Protein AF-A0A3S3PC49-F1 (afdb_monomer_lite)

Sequence (188 aa):
MVQKSHQKMKFIYIDSAEVWITISSNLKKVNGKTVDRLLVLNWRNVDISGLDRIGLYNNEIGNNIEVSKAIVSIKPTAKEGSFRTEQNFPLHYFNKTNLSSECLGFYIAYSHGNHLIAKNCIKAHPFWMQESYEFIKRKSLRNLMLPGTHNSGSYFEGYKKRFVYNLIDKYTICQDENVFNQLAYGIR

Organism: NCBI:txid1965070

Structure (mmCIF, N/CA/C/O backbone):
data_AF-A0A3S3PC49-F1
#
_entry.id   AF-A0A3S3PC49-F1
#
loop_
_atom_site.group_PDB
_atom_site.id
_atom_site.type_symbol
_atom_site.label_atom_id
_atom_site.label_alt_id
_atom_site.label_comp_id
_atom_site.label_asym_id
_atom_site.label_entity_id
_atom_site.label_seq_id
_atom_site.pdbx_PDB_ins_code
_atom_site.Cartn_x
_atom_site.Cartn_y
_atom_site.Cartn_z
_atom_site.occupancy
_atom_site.B_iso_or_equiv
_atom_site.auth_seq_id
_atom_site.auth_comp_id
_atom_site.auth_asym_id
_atom_site.auth_atom_id
_atom_site.pdbx_PDB_model_num
ATOM 1 N N . MET A 1 1 ? -28.266 -25.537 -44.158 1.00 35.03 1 MET A N 1
ATOM 2 C CA . MET A 1 1 ? -27.230 -25.901 -43.167 1.00 35.03 1 MET A CA 1
ATOM 3 C C . MET A 1 1 ? -26.095 -24.899 -43.277 1.00 35.03 1 MET A C 1
ATOM 5 O O . MET A 1 1 ? -25.338 -24.969 -44.229 1.00 35.03 1 MET A O 1
ATOM 9 N N . VAL A 1 2 ? -26.016 -23.933 -42.363 1.00 30.03 2 VAL A N 1
ATOM 10 C CA . VAL A 1 2 ? -24.876 -23.008 -42.267 1.00 30.03 2 VAL A CA 1
ATOM 11 C C . VAL A 1 2 ? -24.224 -23.280 -40.918 1.00 30.03 2 VAL A C 1
ATOM 13 O O . VAL A 1 2 ? -24.766 -22.916 -39.876 1.00 30.03 2 VAL A O 1
ATOM 16 N N . GLN A 1 3 ? -23.105 -24.004 -40.938 1.00 30.34 3 GLN A N 1
ATOM 17 C CA . GLN A 1 3 ? -22.263 -24.232 -39.767 1.00 30.34 3 GLN A CA 1
ATOM 18 C C . GLN A 1 3 ? -21.615 -22.899 -39.378 1.00 30.34 3 GLN A C 1
ATOM 20 O O . GLN A 1 3 ? -20.692 -22.429 -40.037 1.00 30.34 3 GLN A O 1
ATOM 25 N N . LYS A 1 4 ? -22.101 -22.276 -38.301 1.00 33.78 4 LYS A N 1
ATOM 26 C CA . LYS A 1 4 ? -21.372 -21.202 -37.621 1.00 33.78 4 LYS A CA 1
ATOM 27 C C . LYS A 1 4 ? -20.255 -21.840 -36.800 1.00 33.78 4 LYS A C 1
ATOM 29 O O . LYS A 1 4 ? -20.505 -22.457 -35.768 1.00 33.78 4 LYS A O 1
ATOM 34 N N . SER A 1 5 ? -19.022 -21.700 -37.272 1.00 34.00 5 SER A N 1
ATOM 35 C CA . SER A 1 5 ? -17.817 -22.042 -36.525 1.00 34.00 5 SER A CA 1
ATOM 36 C C . SER A 1 5 ? -17.682 -21.110 -35.317 1.00 34.00 5 SER A C 1
ATOM 38 O O . SER A 1 5 ? -17.340 -19.936 -35.455 1.00 34.00 5 SER A O 1
ATOM 40 N N . HIS A 1 6 ? -17.951 -21.628 -34.118 1.00 37.53 6 HIS A N 1
ATOM 41 C CA . 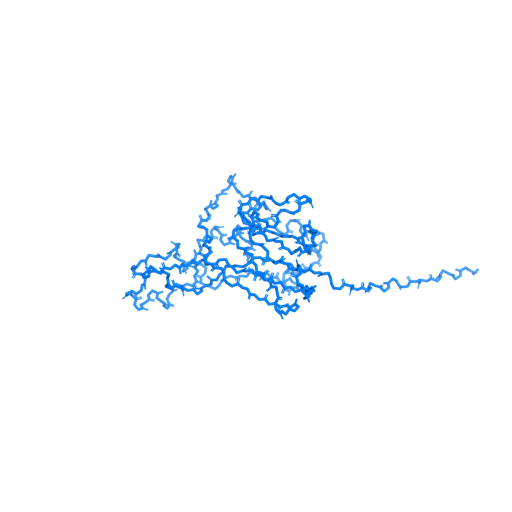HIS A 1 6 ? -17.605 -20.956 -32.870 1.00 37.53 6 HIS A CA 1
ATOM 42 C C . HIS A 1 6 ? -16.087 -20.985 -32.678 1.00 37.53 6 HIS A C 1
ATOM 44 O O . HIS A 1 6 ? -15.522 -21.936 -32.138 1.00 37.53 6 HIS A O 1
ATOM 50 N N . GLN A 1 7 ? -15.423 -19.920 -33.117 1.00 34.44 7 GLN A N 1
ATOM 51 C CA . GLN A 1 7 ? -14.037 -19.652 -32.771 1.00 34.44 7 GLN A CA 1
ATOM 52 C C . GLN A 1 7 ? -13.998 -19.271 -31.284 1.00 34.44 7 GLN A C 1
ATOM 54 O O . GLN A 1 7 ? -14.333 -18.152 -30.897 1.00 34.44 7 GLN A O 1
ATOM 59 N N . LYS A 1 8 ? -13.665 -20.241 -30.422 1.00 37.53 8 LYS A N 1
ATOM 60 C CA . LYS A 1 8 ? -13.376 -19.990 -29.005 1.00 37.53 8 LYS A CA 1
ATOM 61 C C . LYS A 1 8 ? -12.189 -19.032 -28.933 1.00 37.53 8 LYS A C 1
ATOM 63 O O . LYS A 1 8 ? -11.060 -19.413 -29.231 1.00 37.53 8 LYS A O 1
ATOM 68 N N . MET A 1 9 ? -12.467 -17.798 -28.533 1.00 33.25 9 MET A N 1
ATOM 69 C CA . MET A 1 9 ? -11.467 -16.795 -28.195 1.00 33.25 9 MET A CA 1
ATOM 70 C C . MET A 1 9 ? -10.677 -17.319 -26.985 1.00 33.25 9 MET A C 1
ATOM 72 O O . MET A 1 9 ? -11.156 -17.298 -25.852 1.00 33.25 9 MET A O 1
ATOM 76 N N . LYS A 1 10 ? -9.495 -17.892 -27.231 1.00 32.44 10 LYS A N 1
ATOM 77 C CA . LYS A 1 10 ? -8.513 -18.167 -26.179 1.00 32.44 10 LYS A CA 1
ATOM 78 C C . LYS A 1 10 ? -8.002 -16.806 -25.714 1.00 32.44 10 LYS A C 1
ATOM 80 O O . LYS A 1 10 ? -7.246 -16.165 -26.437 1.00 32.44 10 LYS A O 1
ATOM 85 N N . PHE A 1 11 ? -8.421 -16.366 -24.530 1.00 34.94 11 PHE A N 1
ATOM 86 C CA . PHE A 1 11 ? -7.742 -15.286 -23.823 1.00 34.94 11 PHE A CA 1
ATOM 87 C C . PHE A 1 11 ? -6.339 -15.786 -23.476 1.00 34.94 11 PHE A C 1
ATOM 89 O O . PHE A 1 11 ? -6.151 -16.551 -22.533 1.00 34.94 11 PHE A O 1
ATOM 96 N N . ILE A 1 12 ? -5.360 -15.421 -24.298 1.00 35.28 12 ILE A N 1
ATOM 97 C CA . ILE A 1 12 ? -3.955 -15.493 -23.917 1.00 35.28 12 ILE A CA 1
ATOM 98 C C . ILE A 1 12 ? -3.783 -14.342 -22.928 1.00 35.28 12 ILE A C 1
ATOM 100 O O . ILE A 1 12 ? -3.709 -13.186 -23.338 1.00 35.28 12 ILE A O 1
ATOM 104 N N . TYR A 1 13 ? -3.813 -14.641 -21.629 1.00 40.34 13 TYR A N 1
ATOM 105 C CA . TYR A 1 13 ? -3.351 -13.700 -20.615 1.00 40.34 13 TYR A CA 1
ATOM 106 C C . TYR A 1 13 ? -1.850 -13.521 -20.845 1.00 40.34 13 TYR A C 1
ATOM 108 O O . TYR A 1 13 ? -1.041 -14.340 -20.418 1.00 40.34 13 TYR A O 1
ATOM 116 N N . ILE A 1 14 ? -1.481 -12.494 -21.607 1.00 49.66 14 ILE A N 1
ATOM 117 C CA . ILE A 1 14 ? -0.140 -11.937 -21.496 1.00 49.66 14 ILE A CA 1
ATOM 118 C C . ILE A 1 14 ? -0.148 -11.246 -20.141 1.00 49.66 14 ILE A C 1
ATOM 120 O O . ILE A 1 14 ? -0.884 -10.281 -19.940 1.00 49.66 14 ILE A O 1
ATOM 124 N N . ASP A 1 15 ? 0.584 -11.820 -19.200 1.00 65.31 15 ASP A N 1
ATOM 125 C CA . ASP A 1 15 ? 0.682 -11.344 -17.829 1.00 65.31 15 ASP A CA 1
ATOM 126 C C . ASP A 1 15 ? 1.282 -9.928 -17.840 1.00 65.31 15 ASP A C 1
ATOM 128 O O . ASP A 1 15 ? 2.488 -9.742 -18.000 1.00 65.31 15 ASP A O 1
ATOM 132 N N . SER A 1 16 ? 0.424 -8.908 -17.762 1.00 88.50 16 SER A N 1
ATOM 133 C CA . SER A 1 16 ? 0.847 -7.509 -17.769 1.00 88.50 16 SER A CA 1
ATOM 134 C C . SER A 1 16 ? 1.598 -7.180 -16.482 1.00 88.50 16 SER A C 1
ATOM 136 O O . SER A 1 16 ? 1.205 -7.638 -15.406 1.00 88.50 16 SER A O 1
ATOM 138 N N . ALA A 1 17 ? 2.640 -6.353 -16.585 1.00 95.19 17 ALA A N 1
ATOM 139 C CA . ALA A 1 17 ? 3.360 -5.848 -15.423 1.00 95.19 17 ALA A CA 1
ATOM 140 C C . ALA A 1 17 ? 2.399 -5.153 -14.447 1.00 95.19 17 ALA A C 1
ATOM 142 O O . ALA A 1 17 ? 1.576 -4.327 -14.846 1.00 95.19 17 ALA A O 1
ATOM 143 N N . GLU A 1 18 ? 2.520 -5.472 -13.162 1.00 97.38 18 GLU A N 1
ATOM 144 C CA . GLU A 1 18 ? 1.651 -4.955 -12.111 1.00 97.38 18 GLU A CA 1
ATOM 145 C C . GLU A 1 18 ? 2.489 -4.366 -10.978 1.00 97.38 18 GLU A C 1
ATOM 147 O O . GLU A 1 18 ? 3.498 -4.942 -10.567 1.00 97.38 18 GLU A O 1
ATOM 152 N N . VAL A 1 19 ? 2.044 -3.223 -10.456 1.00 98.00 19 VAL A N 1
ATOM 153 C CA . VAL A 1 19 ? 2.618 -2.580 -9.273 1.00 98.00 19 VAL A CA 1
ATOM 154 C C . VAL A 1 19 ? 1.519 -2.141 -8.316 1.00 98.00 19 VAL A C 1
ATOM 156 O O . VAL A 1 19 ? 0.459 -1.674 -8.737 1.00 98.00 19 VAL A O 1
ATOM 159 N N . TRP A 1 20 ? 1.767 -2.271 -7.017 1.00 98.19 20 TRP A N 1
ATOM 160 C CA . TRP A 1 20 ? 0.837 -1.825 -5.981 1.00 98.19 20 TRP A CA 1
ATOM 161 C C . TRP A 1 20 ? 1.560 -1.499 -4.676 1.00 98.19 20 TRP A C 1
ATOM 163 O O . TRP A 1 20 ? 2.707 -1.886 -4.444 1.00 98.19 20 TRP A O 1
ATOM 173 N N . ILE A 1 21 ? 0.870 -0.763 -3.813 1.00 98.31 21 ILE A N 1
ATOM 174 C CA . ILE A 1 21 ? 1.377 -0.330 -2.514 1.00 98.31 21 ILE A CA 1
ATOM 175 C C . ILE A 1 21 ? 0.662 -1.121 -1.421 1.00 98.31 21 ILE A C 1
ATOM 177 O O . ILE A 1 21 ? -0.558 -1.270 -1.459 1.00 98.31 21 ILE A O 1
ATOM 181 N N . THR A 1 22 ? 1.411 -1.591 -0.429 1.00 96.94 22 THR A N 1
ATOM 182 C CA . THR A 1 22 ? 0.864 -2.100 0.836 1.00 96.94 22 THR A CA 1
ATOM 183 C C . THR A 1 22 ? 1.479 -1.359 2.019 1.00 96.94 22 THR A C 1
ATOM 185 O O . THR A 1 22 ? 2.462 -0.630 1.875 1.00 96.94 22 THR A O 1
ATOM 188 N N . ILE A 1 23 ? 0.885 -1.520 3.200 1.00 94.94 23 ILE A N 1
ATOM 189 C CA . ILE A 1 23 ? 1.380 -0.938 4.448 1.00 94.94 23 ILE A CA 1
ATOM 190 C C . ILE A 1 23 ? 1.984 -2.067 5.286 1.00 94.94 23 ILE A C 1
ATOM 192 O O . ILE A 1 23 ? 1.353 -3.098 5.509 1.00 94.94 23 ILE A O 1
ATOM 196 N N . SER A 1 24 ? 3.219 -1.884 5.743 1.00 92.44 24 SER A N 1
ATOM 197 C CA . SER A 1 24 ? 3.907 -2.819 6.632 1.00 92.44 24 SER A CA 1
ATOM 198 C C . SER A 1 24 ? 3.309 -2.769 8.037 1.00 92.44 24 SER A C 1
ATOM 200 O O . SER A 1 24 ? 3.324 -1.714 8.668 1.00 92.44 24 SER A O 1
ATOM 202 N N . SER A 1 25 ? 2.924 -3.930 8.570 1.00 84.38 25 SER A N 1
ATOM 203 C CA . SER A 1 25 ? 2.570 -4.118 9.988 1.00 84.38 25 SER A CA 1
ATOM 204 C C . SER A 1 25 ? 3.787 -4.110 10.923 1.00 84.38 25 SER A C 1
ATOM 206 O O . SER A 1 25 ? 3.662 -3.966 12.135 1.00 84.38 25 SER A O 1
ATOM 208 N N . ASN A 1 26 ? 4.996 -4.261 10.374 1.00 83.19 26 ASN A N 1
ATOM 209 C CA . ASN A 1 26 ? 6.221 -4.275 11.163 1.00 83.19 26 ASN A CA 1
ATOM 210 C C . ASN A 1 26 ? 6.688 -2.866 11.525 1.00 83.19 26 ASN A C 1
ATOM 212 O O . ASN A 1 26 ? 6.876 -2.013 10.653 1.00 83.19 26 ASN A O 1
ATOM 216 N N . LEU A 1 27 ? 7.020 -2.697 12.801 1.00 82.12 27 LEU A N 1
ATOM 217 C CA . LEU A 1 27 ? 7.723 -1.537 13.332 1.00 82.12 27 LEU A CA 1
ATOM 218 C C . LEU A 1 27 ? 9.190 -1.540 12.890 1.00 82.12 27 LEU A C 1
ATOM 220 O O . LEU A 1 27 ? 9.845 -2.586 12.850 1.00 82.12 27 LEU A O 1
ATOM 224 N N . LYS A 1 28 ? 9.741 -0.359 12.608 1.00 82.12 28 LYS A N 1
ATOM 225 C CA . LYS A 1 28 ? 11.172 -0.167 12.333 1.00 82.12 28 LYS A CA 1
ATOM 226 C C . LYS A 1 28 ? 11.737 0.891 13.274 1.00 82.12 28 LYS A C 1
ATOM 228 O O . LYS A 1 28 ? 11.067 1.865 13.597 1.00 82.12 28 LYS A O 1
ATOM 233 N N . LYS A 1 29 ? 12.987 0.731 13.709 1.00 80.94 29 LYS A N 1
ATOM 234 C CA . LYS A 1 29 ? 13.733 1.822 14.350 1.00 80.94 29 LYS A CA 1
ATOM 235 C C . LYS A 1 29 ? 14.503 2.591 13.277 1.00 80.94 29 LYS A C 1
ATOM 237 O O . LYS A 1 29 ? 15.335 2.001 12.597 1.00 80.94 29 LYS A O 1
ATOM 242 N N . VAL A 1 30 ? 14.235 3.886 13.143 1.00 76.75 30 VAL A N 1
ATOM 243 C CA . VAL A 1 30 ? 14.942 4.814 12.249 1.00 76.75 30 VAL A CA 1
ATOM 244 C C . VAL A 1 30 ? 15.467 5.962 13.105 1.00 76.75 30 VAL A C 1
ATOM 246 O O . VAL A 1 30 ? 14.693 6.637 13.782 1.00 76.75 30 VAL A O 1
ATOM 249 N N . ASN A 1 31 ? 16.791 6.146 13.147 1.00 79.81 31 ASN A N 1
ATOM 250 C CA . ASN A 1 31 ? 17.461 7.178 13.955 1.00 79.81 31 ASN A CA 1
ATOM 251 C C . ASN A 1 31 ? 17.002 7.204 15.429 1.00 79.81 31 ASN A C 1
ATOM 253 O O . ASN A 1 31 ? 16.704 8.253 15.995 1.00 79.81 31 ASN A O 1
ATOM 257 N N . GLY A 1 32 ? 16.860 6.022 16.042 1.00 77.62 32 GLY A N 1
ATOM 258 C CA . GLY A 1 32 ? 16.412 5.867 17.433 1.00 77.62 32 GLY A CA 1
ATOM 259 C C . GLY A 1 32 ? 14.912 6.101 17.673 1.00 77.62 32 GLY A C 1
ATOM 260 O O . GLY A 1 32 ? 14.424 5.834 18.773 1.00 77.62 32 GLY A O 1
ATOM 261 N N . LYS A 1 33 ? 14.153 6.538 16.662 1.00 77.50 33 LYS A N 1
ATOM 262 C CA . LYS A 1 33 ? 12.690 6.655 16.713 1.00 77.50 33 LYS A CA 1
ATOM 263 C C . LYS A 1 33 ? 12.049 5.385 16.166 1.00 77.50 33 LYS A C 1
ATOM 265 O O . LYS A 1 33 ? 12.526 4.808 15.195 1.00 77.50 33 LYS A O 1
ATOM 270 N N . THR A 1 34 ? 10.980 4.930 16.811 1.00 79.88 34 THR A N 1
ATOM 271 C CA . THR A 1 34 ? 10.163 3.841 16.259 1.00 79.88 34 THR A CA 1
ATOM 272 C C . THR A 1 34 ? 9.203 4.445 15.247 1.00 79.88 34 THR A C 1
ATOM 274 O O . THR A 1 34 ? 8.534 5.423 15.574 1.00 79.88 34 THR A O 1
ATOM 277 N N . VAL A 1 35 ? 9.181 3.885 14.044 1.00 83.50 35 VAL A N 1
ATOM 278 C CA . VAL A 1 35 ? 8.271 4.245 12.960 1.00 83.50 35 VAL A CA 1
ATOM 279 C C . VAL A 1 35 ? 7.416 3.032 12.607 1.00 83.50 35 VAL A C 1
ATOM 281 O O . VAL A 1 35 ? 7.889 1.890 12.632 1.00 83.50 35 VAL A O 1
ATOM 284 N N . ASP A 1 36 ? 6.156 3.295 12.308 1.00 87.31 36 ASP A N 1
ATOM 285 C CA . ASP A 1 36 ? 5.130 2.345 11.906 1.00 87.31 36 ASP A CA 1
ATOM 286 C C . ASP A 1 36 ? 4.605 2.693 10.504 1.00 87.31 36 ASP A C 1
ATOM 288 O O . ASP A 1 36 ? 5.052 3.654 9.870 1.00 87.31 36 ASP A O 1
ATOM 292 N N . ARG A 1 37 ? 3.682 1.865 9.999 1.00 92.25 37 ARG A N 1
ATOM 293 C CA . ARG A 1 37 ? 2.928 2.112 8.759 1.00 92.25 37 ARG A CA 1
ATOM 294 C C . ARG A 1 37 ? 3.802 2.415 7.537 1.00 92.25 37 ARG A C 1
ATOM 296 O O . ARG A 1 37 ? 3.460 3.249 6.702 1.00 92.25 37 ARG A O 1
ATOM 303 N N . LEU A 1 38 ? 4.947 1.744 7.421 1.00 94.38 38 LEU A N 1
ATOM 304 C CA . LEU A 1 38 ? 5.862 1.961 6.300 1.00 94.38 38 LEU A CA 1
ATOM 305 C C . LEU A 1 38 ? 5.256 1.456 4.990 1.00 94.38 38 LEU A C 1
ATOM 307 O O . LEU A 1 38 ? 4.765 0.328 4.923 1.00 94.38 38 LEU A O 1
ATOM 311 N N . LEU A 1 39 ? 5.347 2.269 3.943 1.00 97.00 39 LEU A N 1
ATOM 312 C CA . LEU A 1 39 ? 4.910 1.916 2.600 1.00 97.00 39 LEU A CA 1
ATOM 313 C C . LEU A 1 39 ? 5.822 0.835 2.021 1.00 97.00 39 LEU A C 1
ATOM 315 O O . LEU A 1 39 ? 7.054 0.946 2.055 1.00 97.00 39 LEU A O 1
ATOM 319 N N . VAL A 1 40 ? 5.209 -0.199 1.461 1.00 98.00 40 VAL A N 1
ATOM 320 C CA . VAL A 1 40 ? 5.871 -1.297 0.762 1.00 98.00 40 VAL A CA 1
ATOM 321 C C . VAL A 1 40 ? 5.466 -1.236 -0.702 1.00 98.00 40 VAL A C 1
ATOM 323 O O . VAL A 1 40 ? 4.281 -1.261 -1.033 1.00 98.00 40 VAL A O 1
ATOM 326 N N . LEU A 1 41 ? 6.462 -1.138 -1.575 1.00 98.56 41 LEU A N 1
ATOM 327 C CA . LEU A 1 41 ? 6.286 -1.197 -3.020 1.00 98.56 41 LEU A CA 1
ATOM 328 C C . LEU A 1 41 ? 6.293 -2.663 -3.419 1.00 98.56 41 LEU A C 1
ATOM 330 O O . LEU A 1 41 ? 7.243 -3.359 -3.081 1.00 98.56 41 LEU A O 1
ATOM 334 N N . ASN A 1 42 ? 5.270 -3.125 -4.121 1.00 98.56 42 ASN A N 1
ATOM 335 C CA . ASN A 1 42 ? 5.165 -4.503 -4.582 1.00 98.56 42 ASN A CA 1
ATOM 336 C C . ASN A 1 42 ? 5.038 -4.515 -6.098 1.00 98.56 42 ASN A C 1
ATOM 338 O O . ASN A 1 42 ? 4.471 -3.587 -6.686 1.00 98.56 42 ASN A O 1
ATOM 342 N N . TRP A 1 43 ? 5.566 -5.560 -6.718 1.00 98.31 43 TRP A N 1
ATOM 343 C CA . TRP A 1 43 ? 5.512 -5.714 -8.160 1.00 98.31 43 TRP A CA 1
ATOM 344 C C . TRP A 1 43 ? 5.480 -7.175 -8.579 1.00 98.31 43 TRP A C 1
ATOM 346 O O . TRP A 1 43 ? 5.934 -8.063 -7.851 1.00 98.31 43 TRP A O 1
ATOM 356 N N . ARG A 1 44 ? 4.976 -7.400 -9.790 1.00 97.94 44 ARG A N 1
ATOM 357 C CA . ARG A 1 44 ? 4.966 -8.693 -10.470 1.00 97.94 44 ARG A CA 1
ATOM 358 C C . ARG A 1 44 ? 5.033 -8.481 -11.980 1.00 97.94 44 ARG A C 1
ATOM 360 O O . ARG A 1 44 ? 4.553 -7.468 -12.483 1.00 97.94 44 ARG A O 1
ATOM 367 N N . ASN A 1 45 ? 5.600 -9.452 -12.693 1.00 96.19 45 ASN A N 1
ATOM 368 C CA . ASN A 1 45 ? 5.710 -9.461 -14.152 1.00 96.19 45 ASN A CA 1
ATOM 369 C C . ASN A 1 45 ? 6.426 -8.224 -14.726 1.00 96.19 45 ASN A C 1
ATOM 371 O O . ASN A 1 45 ? 6.104 -7.778 -15.822 1.00 96.19 45 ASN A O 1
ATOM 375 N N . VAL A 1 46 ? 7.395 -7.669 -13.989 1.00 95.94 46 VAL A N 1
ATOM 376 C CA . VAL A 1 46 ? 8.255 -6.583 -14.491 1.00 95.94 46 VAL A CA 1
ATOM 377 C C . VAL A 1 46 ? 9.469 -7.151 -15.220 1.00 95.94 46 VAL A C 1
ATOM 379 O O . VAL A 1 46 ? 9.928 -8.256 -14.910 1.00 95.94 46 VAL A O 1
ATOM 382 N N . ASP A 1 47 ? 10.028 -6.379 -16.146 1.00 95.00 47 ASP A N 1
ATOM 383 C CA . ASP A 1 47 ? 11.318 -6.695 -16.748 1.00 95.00 47 ASP A CA 1
ATOM 384 C C . ASP A 1 47 ? 12.484 -6.230 -15.865 1.00 95.00 47 ASP A C 1
ATOM 386 O O . ASP A 1 47 ? 12.338 -5.436 -14.929 1.00 95.00 47 ASP A O 1
ATOM 390 N N . ILE A 1 48 ? 13.662 -6.795 -16.138 1.00 93.88 48 ILE A N 1
ATOM 391 C CA . ILE A 1 48 ? 14.891 -6.536 -15.385 1.00 93.88 48 ILE A CA 1
ATOM 392 C C . ILE A 1 48 ? 15.944 -5.982 -16.346 1.00 93.88 48 ILE A C 1
ATOM 394 O O . ILE A 1 48 ? 16.795 -6.703 -16.864 1.00 93.88 48 ILE A O 1
ATOM 398 N N . SER A 1 49 ? 15.892 -4.675 -16.574 1.00 94.19 49 SER A N 1
ATOM 399 C CA . SER A 1 49 ? 16.843 -3.920 -17.390 1.00 94.19 49 SER A CA 1
ATOM 400 C C . SER A 1 49 ? 17.559 -2.836 -16.584 1.00 94.19 49 SER A C 1
ATOM 402 O O . SER A 1 49 ? 17.157 -2.439 -15.490 1.00 94.19 49 SER A O 1
ATOM 404 N N . GLY A 1 50 ? 18.660 -2.316 -17.133 1.00 91.56 50 GLY A N 1
ATOM 405 C CA . GLY A 1 50 ? 19.416 -1.201 -16.556 1.00 91.56 50 GLY A CA 1
ATOM 406 C C . GLY A 1 50 ? 18.602 0.088 -16.398 1.00 91.56 50 GLY A C 1
ATOM 407 O O . GLY A 1 50 ? 18.900 0.870 -15.495 1.00 91.56 50 GLY A O 1
ATOM 408 N N . LEU A 1 51 ? 17.564 0.275 -17.218 1.00 94.56 51 LEU A N 1
ATOM 409 C CA . LEU A 1 51 ? 16.696 1.459 -17.220 1.00 94.56 51 LEU A CA 1
ATOM 410 C C . LEU A 1 51 ? 15.390 1.273 -16.437 1.00 94.56 51 LEU A C 1
ATOM 412 O O . LEU A 1 51 ? 14.687 2.252 -16.200 1.00 94.56 51 LEU A O 1
ATOM 416 N N . ASP A 1 52 ? 15.079 0.048 -16.012 1.00 96.12 52 ASP A N 1
ATOM 417 C CA . ASP A 1 52 ? 13.841 -0.249 -15.296 1.00 96.12 52 ASP A CA 1
ATOM 418 C C . ASP A 1 52 ? 13.888 0.290 -13.870 1.00 96.12 52 ASP A C 1
ATOM 420 O O . ASP A 1 52 ? 14.866 0.075 -13.137 1.00 96.12 52 ASP A O 1
ATOM 424 N N . ARG A 1 53 ? 12.827 0.999 -13.481 1.00 97.31 53 ARG A N 1
ATOM 425 C CA . ARG A 1 53 ? 12.650 1.621 -12.166 1.00 97.31 53 ARG A CA 1
ATOM 426 C C . ARG A 1 53 ? 11.256 1.341 -11.622 1.00 97.31 53 ARG A C 1
ATOM 428 O O . ARG A 1 53 ? 10.277 1.411 -12.359 1.00 97.31 53 ARG A O 1
ATOM 435 N N . ILE A 1 54 ? 11.182 1.104 -10.316 1.00 98.25 54 ILE A N 1
ATOM 436 C CA . ILE A 1 54 ? 9.946 1.169 -9.536 1.00 98.25 54 ILE A CA 1
ATOM 437 C C . ILE A 1 54 ? 10.061 2.391 -8.631 1.00 98.25 54 ILE A C 1
ATOM 439 O O . ILE A 1 54 ? 10.973 2.477 -7.805 1.00 98.25 54 ILE A O 1
ATOM 443 N N . GLY A 1 55 ? 9.165 3.351 -8.832 1.00 97.88 55 GLY A N 1
ATOM 444 C CA . GLY A 1 55 ? 9.165 4.632 -8.139 1.00 97.88 55 GLY A CA 1
ATOM 445 C C . GLY A 1 55 ? 7.949 4.801 -7.236 1.00 97.88 55 GLY A C 1
ATOM 446 O O . GLY A 1 55 ? 6.838 4.443 -7.623 1.00 97.88 55 GLY A O 1
ATOM 447 N N . LEU A 1 56 ? 8.166 5.383 -6.058 1.00 98.56 56 LEU A N 1
ATOM 448 C CA . LEU A 1 56 ? 7.131 5.939 -5.189 1.00 98.56 56 LEU A CA 1
ATOM 449 C C . LEU A 1 56 ? 7.052 7.451 -5.410 1.00 98.56 56 LEU A C 1
ATOM 451 O O . LEU A 1 56 ? 8.081 8.127 -5.441 1.00 98.56 56 LEU A O 1
ATOM 455 N N . TYR A 1 57 ? 5.838 7.980 -5.491 1.00 98.06 57 TYR A N 1
ATOM 456 C CA . TYR A 1 57 ? 5.551 9.392 -5.719 1.00 98.06 57 TYR A CA 1
ATOM 457 C C . TYR A 1 57 ? 4.506 9.877 -4.712 1.00 98.06 57 TYR A C 1
ATOM 459 O O . TYR A 1 57 ? 3.622 9.122 -4.307 1.00 98.06 57 TYR A O 1
ATOM 467 N N . ASN A 1 58 ? 4.604 11.146 -4.325 1.00 96.50 58 ASN A N 1
ATOM 468 C CA . ASN A 1 58 ? 3.652 11.847 -3.452 1.00 96.50 58 ASN A CA 1
ATOM 469 C C . ASN A 1 58 ? 2.727 12.807 -4.224 1.00 96.50 58 ASN A C 1
ATOM 471 O O . ASN A 1 58 ? 2.064 13.648 -3.629 1.00 96.50 58 ASN A O 1
ATOM 475 N N . ASN A 1 59 ? 2.729 12.710 -5.553 1.00 93.94 59 ASN A N 1
ATOM 476 C CA . ASN A 1 59 ? 1.898 13.483 -6.464 1.00 93.94 59 ASN A CA 1
ATOM 477 C C . ASN A 1 59 ? 1.387 12.553 -7.564 1.00 93.94 59 ASN A C 1
ATOM 479 O O . ASN A 1 59 ? 2.008 11.522 -7.844 1.00 93.94 59 ASN A O 1
ATOM 483 N N . GLU A 1 60 ? 0.274 12.929 -8.189 1.00 92.50 60 GLU A N 1
ATOM 484 C CA . GLU A 1 60 ? -0.290 12.159 -9.291 1.00 92.50 60 GLU A CA 1
ATOM 485 C C . GLU A 1 60 ? 0.698 12.048 -10.459 1.00 92.50 60 GLU A C 1
ATOM 487 O O . GLU A 1 60 ? 1.402 12.995 -10.819 1.00 92.50 60 GLU A O 1
ATOM 492 N N . ILE A 1 61 ? 0.748 10.857 -11.054 1.00 91.00 61 ILE A N 1
ATOM 493 C CA . ILE A 1 61 ? 1.627 10.548 -12.176 1.00 91.00 61 ILE A CA 1
ATOM 494 C C . ILE A 1 61 ? 0.832 10.738 -13.467 1.00 91.00 61 ILE A C 1
ATOM 496 O O . ILE A 1 61 ? -0.117 9.991 -13.741 1.00 91.00 61 ILE A O 1
ATOM 500 N N . GLY A 1 62 ? 1.245 11.720 -14.269 1.00 84.94 62 GLY A N 1
ATOM 501 C CA . GLY A 1 62 ? 0.709 11.957 -15.608 1.00 84.94 62 GLY A CA 1
ATOM 502 C C . GLY A 1 62 ? 1.052 10.840 -16.602 1.00 84.94 62 GLY A C 1
ATOM 503 O O . GLY A 1 62 ? 1.506 9.757 -16.234 1.00 84.94 62 GLY A O 1
ATOM 504 N N . ASN A 1 63 ? 0.831 11.095 -17.892 1.00 77.38 63 ASN A N 1
ATOM 505 C CA . ASN A 1 63 ? 1.131 10.113 -18.944 1.00 77.38 63 ASN A CA 1
ATOM 506 C C . ASN A 1 63 ? 2.637 9.987 -19.224 1.00 77.38 63 ASN A C 1
ATOM 508 O O . ASN A 1 63 ? 3.113 8.902 -19.545 1.00 77.38 63 ASN A O 1
ATOM 512 N N . ASN A 1 64 ? 3.384 11.081 -19.056 1.00 83.81 64 ASN A N 1
ATOM 513 C CA . ASN A 1 64 ? 4.841 11.091 -19.144 1.00 83.81 64 ASN A CA 1
ATOM 514 C C . ASN A 1 64 ? 5.413 11.063 -17.730 1.00 83.81 64 ASN A C 1
ATOM 516 O O . ASN A 1 64 ? 5.166 11.978 -16.943 1.00 83.81 64 ASN A O 1
ATOM 520 N N . ILE A 1 65 ? 6.155 10.007 -17.404 1.00 90.12 65 ILE A N 1
ATOM 521 C CA . ILE A 1 65 ? 6.747 9.854 -16.080 1.00 90.12 65 ILE A CA 1
ATOM 522 C C . ILE A 1 65 ? 8.102 10.560 -16.018 1.00 90.12 65 ILE A C 1
ATOM 524 O O . ILE A 1 65 ? 8.992 10.325 -16.833 1.00 90.12 65 ILE A O 1
ATOM 528 N N . GLU A 1 66 ? 8.265 11.414 -15.014 1.00 91.94 66 GLU A N 1
ATOM 529 C CA . GLU A 1 66 ? 9.553 11.998 -14.655 1.00 91.94 66 GLU A CA 1
ATOM 530 C C . GLU A 1 66 ? 10.145 11.202 -13.493 1.00 91.94 66 GLU A C 1
ATOM 532 O O . GLU A 1 66 ? 9.838 11.450 -12.327 1.00 91.94 66 GLU A O 1
ATOM 537 N N . VAL A 1 67 ? 11.008 10.234 -13.807 1.00 89.94 67 VAL A N 1
ATOM 538 C CA . VAL A 1 67 ? 11.609 9.328 -12.811 1.00 89.94 67 VAL A CA 1
ATOM 539 C C . VAL A 1 67 ? 12.360 10.081 -11.705 1.00 89.94 67 VAL A C 1
ATOM 541 O O . VAL A 1 67 ? 12.420 9.618 -10.567 1.00 89.94 67 VAL A O 1
ATOM 544 N N . SER A 1 68 ? 12.904 11.262 -12.011 1.00 92.06 68 SER A N 1
ATOM 545 C CA . SER A 1 68 ? 13.602 12.130 -11.054 1.00 92.06 68 SER A CA 1
ATOM 546 C C . SER A 1 68 ? 12.703 12.695 -9.950 1.00 92.06 68 SER A C 1
ATOM 548 O O . SER A 1 68 ? 13.218 13.082 -8.905 1.00 92.06 68 SER A O 1
ATOM 550 N N . LYS A 1 69 ? 11.377 12.739 -10.148 1.00 95.06 69 LYS A N 1
ATOM 551 C CA . LYS A 1 69 ? 10.410 13.208 -9.141 1.00 95.06 69 LYS A CA 1
ATOM 552 C C . LYS A 1 69 ? 10.021 12.130 -8.125 1.00 95.06 69 LYS A C 1
ATOM 554 O O . LYS A 1 69 ? 9.281 12.423 -7.187 1.00 95.06 69 LYS A O 1
ATOM 559 N N . ALA A 1 70 ? 10.482 10.893 -8.301 1.00 97.12 70 ALA A N 1
ATOM 560 C CA . ALA A 1 70 ? 10.206 9.819 -7.358 1.00 97.12 70 ALA A CA 1
ATOM 561 C C . ALA A 1 70 ? 10.859 10.118 -5.998 1.00 97.12 70 ALA A C 1
ATOM 563 O O . ALA A 1 70 ? 12.063 10.357 -5.918 1.00 97.12 70 ALA A O 1
ATOM 564 N N . ILE A 1 71 ? 10.083 10.046 -4.916 1.00 97.69 71 ILE A N 1
ATOM 565 C CA . ILE A 1 71 ? 10.604 10.198 -3.546 1.00 97.69 71 ILE A CA 1
ATOM 566 C C . ILE A 1 71 ? 11.374 8.955 -3.084 1.00 97.69 71 ILE A C 1
ATOM 568 O O . ILE A 1 71 ? 12.206 9.026 -2.184 1.00 97.69 71 ILE A O 1
ATOM 572 N N . VAL A 1 72 ? 11.102 7.808 -3.710 1.00 97.69 72 VAL A N 1
ATOM 573 C CA . VAL A 1 72 ? 11.891 6.577 -3.605 1.00 97.69 72 VAL A CA 1
ATOM 574 C C . VAL A 1 72 ? 11.955 5.970 -4.996 1.00 97.69 72 VAL A C 1
ATOM 576 O O . VAL A 1 72 ? 10.924 5.848 -5.648 1.00 97.69 72 VAL A O 1
ATOM 579 N N . SER A 1 73 ? 13.139 5.563 -5.443 1.00 97.19 73 SER A N 1
ATOM 580 C CA . SER A 1 73 ? 13.325 4.888 -6.728 1.00 97.19 73 SER A CA 1
ATOM 581 C C . SER A 1 73 ? 14.261 3.706 -6.548 1.00 97.19 73 SER A C 1
ATOM 583 O O . SER A 1 73 ? 15.358 3.854 -6.008 1.00 97.19 73 SER A O 1
ATOM 585 N N . ILE A 1 74 ? 13.820 2.529 -6.982 1.00 97.75 74 ILE A N 1
ATOM 586 C CA . ILE A 1 74 ? 14.613 1.303 -6.932 1.00 97.75 74 ILE A CA 1
ATOM 587 C C . ILE A 1 74 ? 14.686 0.652 -8.310 1.00 97.75 74 ILE A C 1
ATOM 589 O O . ILE A 1 74 ? 13.784 0.785 -9.137 1.00 97.75 74 ILE A O 1
ATOM 593 N N . LYS A 1 75 ? 15.766 -0.088 -8.552 1.00 97.44 75 LYS A N 1
ATOM 594 C CA . LYS A 1 75 ? 15.863 -1.006 -9.686 1.00 97.44 75 LYS A CA 1
ATOM 595 C C . LYS A 1 75 ? 15.317 -2.373 -9.246 1.00 97.44 75 LYS A C 1
ATOM 597 O O . LYS A 1 75 ? 15.819 -2.887 -8.243 1.00 97.44 75 LYS A O 1
ATOM 602 N N . PRO A 1 76 ? 14.343 -2.973 -9.953 1.00 96.81 76 PRO A N 1
ATOM 603 C CA . PRO A 1 76 ? 13.910 -4.329 -9.637 1.00 96.81 76 PRO A CA 1
ATOM 604 C C . PRO A 1 76 ? 15.065 -5.315 -9.863 1.00 96.81 76 PRO A C 1
ATOM 606 O O . PRO A 1 76 ? 15.798 -5.224 -10.848 1.00 96.81 76 PRO A O 1
ATOM 609 N N . THR A 1 77 ? 15.241 -6.252 -8.933 1.00 96.50 77 THR A N 1
ATOM 610 C CA . THR A 1 77 ? 16.242 -7.333 -9.022 1.00 96.50 77 THR A CA 1
ATOM 611 C C . THR A 1 77 ? 15.631 -8.668 -9.447 1.00 96.50 77 THR A C 1
ATOM 613 O O . THR A 1 77 ? 16.361 -9.589 -9.802 1.00 96.50 77 THR A O 1
ATOM 616 N N . ALA A 1 78 ? 14.301 -8.764 -9.429 1.00 96.88 78 ALA A N 1
ATOM 617 C CA . ALA A 1 78 ? 13.512 -9.927 -9.805 1.00 96.88 78 ALA A CA 1
ATOM 618 C C . ALA A 1 78 ? 12.196 -9.473 -10.459 1.00 96.88 78 ALA A C 1
ATOM 620 O O . ALA A 1 78 ? 11.741 -8.349 -10.221 1.00 96.88 78 ALA A O 1
ATOM 621 N N . LYS A 1 79 ? 11.578 -10.357 -11.257 1.00 96.94 79 LYS A N 1
ATOM 622 C CA . LYS A 1 79 ? 10.304 -10.089 -11.956 1.00 96.94 79 LYS A CA 1
ATOM 623 C C . LYS A 1 79 ? 9.137 -9.842 -11.004 1.00 96.94 79 LYS A C 1
ATOM 625 O O . LYS A 1 79 ? 8.160 -9.196 -11.370 1.00 96.94 79 LYS A O 1
ATOM 630 N N . GLU A 1 80 ? 9.247 -10.355 -9.791 1.00 97.81 80 GLU A N 1
ATOM 631 C CA . GLU A 1 80 ? 8.318 -10.145 -8.695 1.00 97.81 80 GLU A CA 1
ATOM 632 C C . GLU A 1 80 ? 9.100 -9.845 -7.423 1.00 97.81 80 GLU A C 1
ATOM 634 O O . GLU A 1 80 ? 10.247 -10.272 -7.264 1.00 97.81 80 GLU A O 1
ATOM 639 N N . GLY A 1 81 ? 8.498 -9.080 -6.524 1.00 97.81 81 GLY A N 1
ATOM 640 C CA . GLY A 1 81 ? 9.151 -8.740 -5.276 1.00 97.81 81 GLY A CA 1
ATOM 641 C C . GLY A 1 81 ? 8.459 -7.625 -4.523 1.00 97.81 81 GLY A C 1
ATOM 642 O O . GLY A 1 81 ? 7.390 -7.138 -4.896 1.00 97.81 81 GLY A O 1
ATOM 643 N N . SER A 1 82 ? 9.100 -7.238 -3.426 1.00 98.06 82 SER A N 1
ATOM 644 C CA . SER A 1 82 ? 8.676 -6.103 -2.626 1.00 98.06 82 SER A CA 1
ATOM 645 C C . SER A 1 82 ? 9.867 -5.327 -2.077 1.00 98.06 82 SER A C 1
ATOM 647 O O . SER A 1 82 ? 10.957 -5.865 -1.875 1.00 98.06 82 SER A O 1
ATOM 649 N N . PHE A 1 83 ? 9.657 -4.039 -1.829 1.00 97.69 83 PHE A N 1
ATOM 650 C CA . PHE A 1 83 ? 10.637 -3.153 -1.227 1.00 97.69 83 PHE A CA 1
ATOM 651 C C . PHE A 1 83 ? 9.956 -2.275 -0.187 1.00 97.69 83 PHE A C 1
ATOM 653 O O . PHE A 1 83 ? 9.099 -1.448 -0.502 1.00 97.69 83 PHE A O 1
ATOM 660 N N . ARG A 1 84 ? 10.346 -2.448 1.076 1.00 96.38 84 ARG A N 1
ATOM 661 C CA . ARG A 1 84 ? 9.853 -1.619 2.174 1.00 96.38 84 ARG A CA 1
ATOM 662 C C . ARG A 1 84 ? 10.628 -0.307 2.216 1.00 96.38 84 ARG A C 1
ATOM 664 O O . ARG A 1 84 ? 11.831 -0.304 2.466 1.00 96.38 84 ARG A O 1
ATOM 671 N N . THR A 1 85 ? 9.916 0.793 2.016 1.00 95.12 85 THR A N 1
ATOM 672 C CA . THR A 1 85 ? 10.473 2.146 2.054 1.00 95.12 85 THR A CA 1
ATOM 673 C C . THR A 1 85 ? 10.652 2.643 3.491 1.00 95.12 85 THR A C 1
ATOM 675 O O . THR A 1 85 ? 10.257 1.987 4.456 1.00 95.12 85 THR A O 1
ATOM 678 N N . GLU A 1 86 ? 11.241 3.828 3.635 1.00 92.56 86 GLU A N 1
ATOM 679 C CA . GLU A 1 86 ? 11.253 4.574 4.902 1.00 92.56 86 GLU A CA 1
ATOM 680 C C . GLU A 1 86 ? 10.137 5.624 4.975 1.00 92.56 86 GLU A C 1
ATOM 682 O O . GLU A 1 86 ? 10.101 6.416 5.910 1.00 92.56 86 GLU A O 1
ATOM 687 N N . GLN A 1 87 ? 9.230 5.627 3.994 1.00 93.62 87 GLN A N 1
ATOM 688 C CA . GLN A 1 87 ? 8.092 6.534 3.940 1.00 93.62 87 GLN A CA 1
ATOM 689 C C . GLN A 1 87 ? 6.917 5.912 4.688 1.00 93.62 87 GLN A C 1
ATOM 691 O O . GLN A 1 87 ? 6.554 4.761 4.451 1.00 93.62 87 GLN A O 1
ATOM 696 N N . ASN A 1 88 ? 6.324 6.676 5.592 1.00 92.00 88 ASN A N 1
ATOM 697 C CA . ASN A 1 88 ? 5.201 6.261 6.419 1.00 92.00 88 ASN A CA 1
ATOM 698 C C . ASN A 1 88 ? 3.878 6.747 5.822 1.00 92.00 88 ASN A C 1
ATOM 700 O O . ASN A 1 88 ? 3.740 7.904 5.425 1.00 92.00 88 ASN A O 1
ATOM 704 N N . PHE A 1 89 ? 2.894 5.853 5.789 1.00 93.69 89 PHE A N 1
ATOM 705 C CA . PHE A 1 89 ? 1.534 6.176 5.397 1.00 93.69 89 PHE A CA 1
ATOM 706 C C . PHE A 1 89 ? 0.803 6.841 6.569 1.00 93.69 89 PHE A C 1
ATOM 708 O O . PHE A 1 89 ? 0.708 6.234 7.645 1.00 93.69 89 PHE A O 1
ATOM 715 N N . PRO A 1 90 ? 0.285 8.071 6.405 1.00 92.19 90 PRO A N 1
ATOM 716 C CA . PRO A 1 90 ? -0.397 8.757 7.488 1.00 92.19 90 PRO A CA 1
ATOM 717 C C . PRO A 1 90 ? -1.692 8.033 7.882 1.00 92.19 90 PRO A C 1
ATOM 719 O O . PRO A 1 90 ? -2.233 7.193 7.157 1.00 92.19 90 PRO A O 1
ATOM 722 N N . LEU A 1 91 ? -2.193 8.354 9.073 1.00 89.50 91 LEU A N 1
ATOM 723 C CA . LEU A 1 91 ? -3.547 7.972 9.461 1.00 89.50 91 LEU A CA 1
ATOM 724 C C . LEU A 1 91 ? -4.536 8.844 8.683 1.00 89.50 91 LEU A C 1
ATOM 726 O O . LEU A 1 91 ? -4.480 10.071 8.762 1.00 89.50 91 LEU A O 1
ATOM 730 N N . HIS A 1 92 ? -5.438 8.203 7.945 1.00 91.81 92 HIS A N 1
ATOM 731 C CA . HIS A 1 92 ? -6.533 8.866 7.244 1.00 91.81 92 HIS A CA 1
ATOM 732 C C . HIS A 1 92 ? -7.826 8.611 8.000 1.00 91.81 92 HIS A C 1
ATOM 734 O O . HIS A 1 92 ? -8.199 7.460 8.178 1.00 91.81 92 HIS A O 1
ATOM 740 N N . TYR A 1 93 ? -8.521 9.662 8.425 1.00 92.38 93 TYR A N 1
ATOM 741 C CA . TYR A 1 93 ? -9.794 9.522 9.126 1.00 92.38 93 TYR A CA 1
ATOM 742 C C . TYR A 1 93 ? -10.951 9.686 8.149 1.00 92.38 93 TYR A C 1
ATOM 744 O O . TYR A 1 93 ? -11.167 10.768 7.592 1.00 92.38 93 TYR A O 1
ATOM 752 N N . PHE A 1 94 ? -11.705 8.609 7.955 1.00 95.25 94 PHE A N 1
ATOM 753 C CA . PHE A 1 94 ? -12.916 8.641 7.155 1.00 95.25 94 PHE A CA 1
ATOM 754 C C . PHE A 1 94 ? -14.128 9.002 8.011 1.00 95.25 94 PHE A C 1
ATOM 756 O O . PHE A 1 94 ? -14.236 8.664 9.188 1.00 95.25 94 PHE A O 1
ATOM 763 N N . ASN A 1 95 ? -15.073 9.688 7.391 1.00 94.19 95 ASN A N 1
ATOM 764 C CA . ASN A 1 95 ? -16.393 9.986 7.905 1.00 94.19 95 ASN A CA 1
ATOM 765 C C . ASN A 1 95 ? -17.397 9.905 6.746 1.00 94.19 95 ASN A C 1
ATOM 767 O O . ASN A 1 95 ? -17.036 9.661 5.598 1.00 94.19 95 ASN A O 1
ATOM 771 N N . LYS A 1 96 ? -18.681 10.122 7.028 1.00 91.75 96 LYS A N 1
ATOM 772 C CA . LYS A 1 96 ? -19.741 9.990 6.016 1.00 91.75 96 LYS A CA 1
ATOM 773 C C . LYS A 1 96 ? -19.616 10.964 4.836 1.00 91.75 96 LYS A C 1
ATOM 775 O O . LYS A 1 96 ? -20.205 10.697 3.797 1.00 91.75 96 LYS A O 1
ATOM 780 N N . THR A 1 97 ? -18.899 12.077 4.986 1.00 94.00 97 THR A N 1
ATOM 781 C CA . THR A 1 97 ? -18.815 13.137 3.970 1.00 94.00 97 THR A CA 1
ATOM 782 C C . THR A 1 97 ? -17.549 13.074 3.119 1.00 94.00 97 THR A C 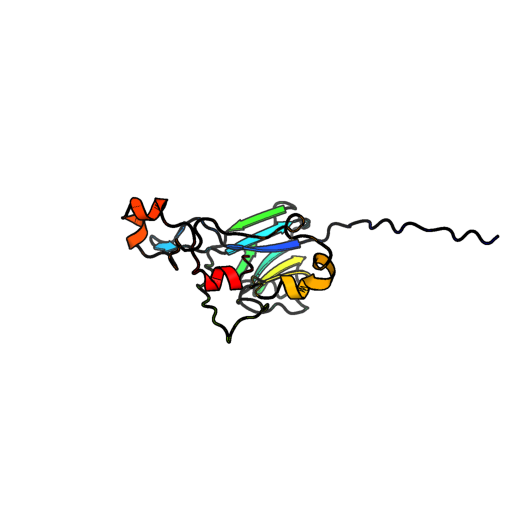1
ATOM 784 O O . THR A 1 97 ? -17.459 13.818 2.151 1.00 94.00 97 THR A O 1
ATOM 787 N N . ASN A 1 98 ? -16.568 12.228 3.460 1.00 93.81 98 ASN A N 1
ATOM 788 C CA . ASN A 1 98 ? -15.285 12.140 2.749 1.00 93.81 98 ASN A CA 1
ATOM 789 C C . ASN A 1 98 ? -14.952 10.728 2.228 1.00 93.81 98 ASN A C 1
ATOM 791 O O . ASN A 1 98 ? -13.800 10.454 1.893 1.00 93.81 98 ASN A O 1
ATOM 795 N N . LEU A 1 99 ? -15.937 9.824 2.164 1.00 95.69 99 LEU A N 1
ATOM 796 C CA . LEU A 1 99 ? -15.750 8.517 1.535 1.00 95.69 99 LEU A CA 1
ATOM 797 C C . LEU A 1 99 ? -15.514 8.690 0.035 1.00 95.69 99 LEU A C 1
ATOM 799 O O . LEU A 1 99 ? -16.353 9.243 -0.672 1.00 95.69 99 LEU A O 1
ATOM 803 N N . SER A 1 100 ? -14.386 8.177 -0.443 1.00 94.50 100 SER A N 1
ATOM 804 C CA . SER A 1 100 ? -13.989 8.243 -1.845 1.00 94.50 100 SER A CA 1
ATOM 805 C C . SER A 1 100 ? -13.147 7.023 -2.222 1.00 94.50 100 SER A C 1
ATOM 807 O O . SER A 1 100 ? -12.482 6.436 -1.366 1.00 94.50 100 SER A O 1
ATOM 809 N N . SER A 1 101 ? -13.181 6.656 -3.504 1.00 94.00 101 SER A N 1
ATOM 810 C CA . SER A 1 101 ? -12.306 5.641 -4.116 1.00 94.00 101 SER A CA 1
ATOM 811 C C . SER A 1 101 ? -11.064 6.280 -4.779 1.00 94.00 101 SER A C 1
ATOM 813 O O . SER A 1 101 ? -10.365 5.631 -5.561 1.00 94.00 101 SER A O 1
ATOM 815 N N . GLU A 1 102 ? -10.802 7.564 -4.504 1.00 94.44 102 GLU A N 1
ATOM 816 C CA . GLU A 1 102 ? -9.626 8.310 -4.967 1.00 94.44 102 GLU A CA 1
ATOM 817 C C . GLU A 1 102 ? -8.329 7.897 -4.246 1.00 94.44 102 GLU A C 1
ATOM 819 O O . GLU A 1 102 ? -8.329 7.262 -3.188 1.00 94.44 102 GLU A O 1
ATOM 824 N N . CYS A 1 103 ? -7.196 8.275 -4.838 1.00 95.94 103 CYS A N 1
ATOM 825 C CA . CYS A 1 103 ? -5.865 7.997 -4.309 1.00 95.94 103 CYS A CA 1
ATOM 826 C C . CYS A 1 103 ? -5.574 8.773 -3.015 1.00 95.94 103 CYS A C 1
ATOM 828 O O . CYS A 1 103 ? -5.758 9.985 -2.934 1.00 95.94 103 CYS A O 1
ATOM 830 N N . LEU A 1 104 ? -5.002 8.091 -2.023 1.00 96.12 104 LEU A N 1
ATOM 831 C CA . LEU A 1 104 ? -4.648 8.637 -0.709 1.00 96.12 104 LEU A CA 1
ATOM 832 C C . LEU A 1 104 ? -3.204 9.170 -0.692 1.00 96.12 104 LEU A C 1
ATOM 834 O O . LEU A 1 104 ? -2.390 8.807 0.153 1.00 96.12 104 LEU A O 1
ATOM 838 N N . GLY A 1 105 ? -2.864 10.012 -1.671 1.00 95.94 105 GLY A N 1
ATOM 839 C CA . GLY A 1 105 ? -1.620 10.797 -1.694 1.00 95.94 105 GLY A CA 1
ATOM 840 C C . GLY A 1 105 ? -0.331 10.067 -2.094 1.00 95.94 105 GLY A C 1
ATOM 841 O O . GLY A 1 105 ? 0.668 10.736 -2.340 1.00 95.94 105 GLY A O 1
ATOM 842 N N . PHE A 1 106 ? -0.332 8.735 -2.218 1.00 98.00 106 PHE A N 1
ATOM 843 C CA . PHE A 1 106 ? 0.840 7.972 -2.666 1.00 98.00 106 PHE A CA 1
ATOM 844 C C . PHE A 1 106 ? 0.563 7.141 -3.913 1.00 98.00 106 PHE A C 1
ATOM 846 O O . PHE A 1 106 ? -0.423 6.405 -3.995 1.00 98.00 106 PHE A O 1
ATOM 853 N N . TYR A 1 107 ? 1.499 7.218 -4.852 1.00 98.19 107 TYR A N 1
ATOM 854 C CA . TYR A 1 107 ? 1.430 6.587 -6.161 1.00 98.19 107 TYR A CA 1
ATOM 855 C C . TYR A 1 107 ? 2.678 5.745 -6.397 1.00 98.19 107 TYR A C 1
ATOM 857 O O . TYR A 1 107 ? 3.780 6.120 -6.001 1.00 98.19 107 TYR A O 1
ATOM 865 N N . ILE A 1 108 ? 2.507 4.614 -7.065 1.00 98.44 108 ILE A N 1
ATOM 866 C CA . ILE A 1 108 ? 3.591 3.740 -7.498 1.00 98.44 108 ILE A CA 1
ATOM 867 C C . ILE A 1 108 ? 3.590 3.683 -9.018 1.00 98.44 108 ILE A C 1
ATOM 869 O O . ILE A 1 108 ? 2.529 3.608 -9.638 1.00 98.44 108 ILE A O 1
ATOM 873 N N . ALA A 1 109 ? 4.773 3.694 -9.619 1.00 97.81 109 ALA A N 1
ATOM 874 C CA . ALA A 1 109 ? 4.918 3.414 -11.037 1.00 97.81 109 ALA A CA 1
ATOM 875 C C . ALA A 1 109 ? 6.101 2.501 -11.322 1.00 97.81 109 ALA A C 1
ATOM 877 O O . ALA A 1 109 ? 7.152 2.605 -10.691 1.00 97.81 109 ALA A O 1
ATOM 878 N N . TYR A 1 110 ? 5.909 1.647 -12.319 1.00 97.50 110 TYR A N 1
ATOM 879 C CA . TYR A 1 110 ? 6.952 0.924 -13.018 1.00 97.50 110 TYR A CA 1
ATOM 880 C C . TYR A 1 110 ? 7.193 1.590 -14.374 1.00 97.50 110 TYR A C 1
ATOM 882 O O . TYR A 1 110 ? 6.254 1.861 -15.129 1.00 97.50 110 TYR A O 1
ATOM 890 N N . SER A 1 111 ? 8.458 1.869 -14.667 1.00 95.94 111 SER A N 1
ATOM 891 C CA . SER A 1 111 ? 8.884 2.578 -15.868 1.00 95.94 111 SER A CA 1
ATOM 892 C C . SER A 1 111 ? 10.181 2.023 -16.429 1.00 95.94 111 SER A C 1
ATOM 894 O O . SER A 1 111 ? 11.073 1.647 -15.665 1.00 95.94 111 SER A O 1
ATOM 896 N N . HIS A 1 112 ? 10.321 2.100 -17.747 1.00 94.94 112 HIS A N 1
ATOM 897 C CA . HIS A 1 112 ? 11.569 1.867 -18.460 1.00 94.94 112 HIS A CA 1
ATOM 898 C C . HIS A 1 112 ? 12.125 3.205 -18.956 1.00 94.94 112 HIS A C 1
ATOM 900 O O . HIS A 1 112 ? 11.598 3.800 -19.899 1.00 94.94 112 HIS A O 1
ATOM 906 N N . GLY A 1 113 ? 13.155 3.738 -18.293 1.00 91.50 113 GLY A N 1
ATOM 907 C CA . GLY A 1 113 ? 13.536 5.141 -18.490 1.00 91.50 113 GLY A CA 1
ATOM 908 C C . GLY A 1 113 ? 12.349 6.065 -18.176 1.00 91.50 113 GLY A C 1
ATOM 909 O O . GLY A 1 113 ? 11.676 5.868 -17.171 1.00 91.50 113 GLY A O 1
ATOM 910 N N . ASN A 1 114 ? 12.047 7.026 -19.053 1.00 91.44 114 ASN A N 1
ATOM 911 C CA . ASN A 1 114 ? 10.882 7.918 -18.905 1.00 91.44 114 ASN A CA 1
ATOM 912 C C . ASN A 1 114 ? 9.590 7.362 -19.539 1.00 91.44 114 ASN A C 1
ATOM 914 O O . ASN A 1 114 ? 8.624 8.101 -19.732 1.00 91.44 114 ASN A O 1
ATOM 918 N N . HIS A 1 115 ? 9.558 6.075 -19.894 1.00 92.88 115 HIS A N 1
ATOM 919 C CA . HIS A 1 115 ? 8.357 5.422 -20.406 1.00 92.88 115 HIS A CA 1
ATOM 920 C C . HIS A 1 115 ? 7.593 4.743 -19.266 1.00 92.88 115 HIS A C 1
ATOM 922 O O . HIS A 1 115 ? 8.116 3.837 -18.616 1.00 92.88 115 HIS A O 1
ATOM 928 N N . LEU A 1 116 ? 6.359 5.184 -19.018 1.00 94.88 116 LEU A N 1
ATOM 929 C CA . LEU A 1 116 ? 5.484 4.598 -18.007 1.00 94.88 116 LEU A CA 1
ATOM 930 C C . LEU A 1 116 ? 4.905 3.270 -18.515 1.00 94.88 116 LEU A C 1
ATOM 932 O O . LEU A 1 116 ? 4.236 3.255 -19.542 1.00 94.88 116 LEU A O 1
ATOM 936 N N . ILE A 1 117 ? 5.115 2.184 -17.767 1.00 95.00 117 ILE A N 1
ATOM 937 C CA . ILE A 1 117 ? 4.615 0.845 -18.117 1.00 95.00 117 ILE A CA 1
ATOM 938 C C . ILE A 1 117 ? 3.387 0.483 -17.279 1.00 95.00 117 ILE A C 1
ATOM 940 O O . ILE A 1 117 ? 2.377 0.040 -17.815 1.00 95.00 117 ILE A O 1
ATOM 944 N N . ALA A 1 118 ? 3.454 0.691 -15.964 1.00 95.88 118 ALA A N 1
ATOM 945 C CA . ALA A 1 118 ? 2.339 0.437 -15.058 1.00 95.88 118 ALA A CA 1
ATOM 946 C C . ALA A 1 118 ? 2.315 1.486 -13.946 1.00 95.88 118 ALA A C 1
ATOM 948 O O . ALA A 1 118 ? 3.367 1.923 -13.481 1.00 95.88 118 ALA A O 1
ATOM 949 N N . LYS A 1 119 ? 1.122 1.880 -13.496 1.00 96.75 119 LYS A N 1
ATOM 950 C CA . LYS A 1 119 ? 0.947 2.744 -12.323 1.00 96.75 119 LYS A CA 1
ATOM 951 C C . LYS A 1 119 ? -0.222 2.298 -11.470 1.00 96.75 119 LYS A C 1
ATOM 953 O O . LYS A 1 119 ? -1.181 1.716 -11.970 1.00 96.75 119 LYS A O 1
ATOM 958 N N . ASN A 1 120 ? -0.148 2.630 -10.193 1.00 97.19 120 ASN A N 1
ATOM 959 C CA . ASN A 1 120 ? -1.226 2.440 -9.239 1.00 97.19 120 ASN A CA 1
ATOM 960 C C . ASN A 1 120 ? -1.096 3.472 -8.110 1.00 97.19 120 ASN A C 1
ATOM 962 O O . ASN A 1 120 ? -0.138 4.246 -8.061 1.00 97.19 120 ASN A O 1
ATOM 966 N N . CYS A 1 121 ? -2.044 3.483 -7.186 1.00 97.50 121 CYS A N 1
ATOM 967 C CA . CYS A 1 121 ? -1.984 4.289 -5.978 1.00 97.50 121 CYS A CA 1
ATOM 968 C C . CYS A 1 121 ? -2.609 3.532 -4.811 1.00 97.50 121 CYS A C 1
ATOM 970 O O . CYS A 1 121 ? -3.413 2.619 -5.004 1.00 97.50 121 CYS A O 1
ATOM 972 N N . ILE A 1 122 ? -2.244 3.914 -3.592 1.00 96.06 122 ILE A N 1
ATOM 973 C CA . ILE A 1 122 ? -2.968 3.446 -2.411 1.00 96.06 122 ILE A CA 1
ATOM 974 C C . ILE A 1 122 ? -4.300 4.195 -2.323 1.00 96.06 122 ILE A C 1
ATOM 976 O O . ILE A 1 122 ? -4.331 5.416 -2.472 1.00 96.06 122 ILE A O 1
ATOM 980 N N . LYS A 1 123 ? -5.405 3.479 -2.113 1.00 95.69 123 LYS A N 1
ATOM 981 C CA . LYS A 1 123 ? -6.754 4.052 -2.047 1.00 95.69 123 LYS A CA 1
ATOM 982 C C . LYS A 1 123 ? -7.666 3.250 -1.130 1.00 95.69 123 LYS A C 1
ATOM 984 O O . LYS A 1 123 ? -7.389 2.092 -0.819 1.00 95.69 123 LYS A O 1
ATOM 989 N N . ALA A 1 124 ? -8.745 3.891 -0.701 1.00 96.25 124 ALA A N 1
ATOM 990 C CA . ALA A 1 124 ? -9.844 3.227 -0.019 1.00 96.25 124 ALA A CA 1
ATOM 991 C C . ALA A 1 124 ? -10.809 2.599 -1.036 1.00 96.25 124 ALA A C 1
ATOM 993 O O . ALA A 1 124 ? -10.771 2.903 -2.229 1.00 96.25 124 ALA A O 1
ATOM 994 N N . HIS A 1 125 ? -11.673 1.711 -0.552 1.00 96.62 125 HIS A N 1
ATOM 995 C CA . HIS A 1 125 ? -12.631 0.977 -1.376 1.00 96.62 125 HIS A CA 1
ATOM 996 C C . HIS A 1 125 ? -14.020 0.930 -0.718 1.00 96.62 125 HIS A C 1
ATOM 998 O O . HIS A 1 125 ? -14.602 -0.147 -0.552 1.00 96.62 125 HIS A O 1
ATOM 1004 N N . PRO A 1 126 ? -14.599 2.083 -0.334 1.00 97.00 126 PRO A N 1
ATOM 1005 C CA . PRO A 1 126 ? -15.844 2.101 0.429 1.00 97.00 126 PRO A CA 1
ATOM 1006 C C . PRO A 1 126 ? -17.033 1.553 -0.371 1.00 97.00 126 PRO A C 1
ATOM 1008 O O . PRO A 1 126 ? -17.965 1.015 0.227 1.00 97.00 126 PRO A O 1
ATOM 1011 N N . PHE A 1 127 ? -16.986 1.618 -1.706 1.00 96.69 127 PHE A N 1
ATOM 1012 C CA . PHE A 1 127 ? -18.094 1.260 -2.597 1.00 96.69 127 PHE A CA 1
ATOM 1013 C C . PHE A 1 127 ? -17.839 0.003 -3.450 1.00 96.69 127 PHE A C 1
ATOM 1015 O O . PHE A 1 127 ? -18.611 -0.275 -4.366 1.00 96.69 127 PHE A O 1
ATOM 1022 N N . TRP A 1 128 ? -16.816 -0.806 -3.138 1.00 96.06 128 TRP A N 1
ATOM 1023 C CA . TRP A 1 128 ? -16.357 -1.893 -4.024 1.00 96.06 128 TRP A CA 1
ATOM 1024 C C . TRP A 1 128 ? -17.443 -2.910 -4.410 1.00 96.06 128 TRP A C 1
ATOM 1026 O O . TRP A 1 128 ? -17.463 -3.403 -5.538 1.00 96.06 128 TRP A O 1
ATOM 1036 N N . MET A 1 129 ? -18.374 -3.219 -3.499 1.00 96.12 129 MET A N 1
ATOM 1037 C CA . MET A 1 129 ? -19.481 -4.144 -3.781 1.00 96.12 129 MET A CA 1
ATOM 1038 C C . MET A 1 129 ? -20.470 -3.565 -4.800 1.00 96.12 129 MET A C 1
ATOM 1040 O O . MET A 1 129 ? -21.006 -4.310 -5.616 1.00 96.12 129 MET A O 1
ATOM 1044 N N . GLN A 1 130 ? -20.704 -2.249 -4.768 1.00 96.44 130 GLN A N 1
ATOM 1045 C CA . GLN A 1 130 ? -21.550 -1.554 -5.739 1.00 96.44 130 GLN A CA 1
ATOM 1046 C C . GLN A 1 130 ? -20.834 -1.437 -7.088 1.00 96.44 130 GLN A C 1
ATOM 1048 O O . GLN A 1 130 ? -21.424 -1.745 -8.120 1.00 96.44 130 GLN A O 1
ATOM 1053 N N . GLU A 1 131 ? -19.551 -1.070 -7.078 1.00 95.69 131 GLU A N 1
ATOM 1054 C CA . GLU A 1 131 ? -18.695 -1.015 -8.273 1.00 95.69 131 GLU A CA 1
ATOM 1055 C C . GLU A 1 131 ? -18.600 -2.392 -8.963 1.00 95.69 131 GLU A C 1
ATOM 1057 O O . GLU A 1 131 ? -18.561 -2.486 -10.188 1.00 95.69 131 GLU A O 1
ATOM 1062 N N . SER A 1 132 ? -18.641 -3.475 -8.180 1.00 95.44 132 SER A N 1
ATOM 1063 C CA . SER A 1 132 ? -18.582 -4.862 -8.661 1.00 95.44 132 SER A CA 1
ATOM 1064 C C . SER A 1 132 ? -19.956 -5.524 -8.823 1.00 95.44 132 SER A C 1
ATOM 1066 O O . SER A 1 132 ? -20.023 -6.742 -9.020 1.00 95.44 132 SER A O 1
ATOM 1068 N N . TYR A 1 133 ? -21.055 -4.765 -8.730 1.00 96.19 133 TYR A N 1
ATOM 1069 C CA . TYR A 1 133 ? -22.414 -5.309 -8.620 1.00 96.19 133 TYR A CA 1
ATOM 1070 C C . TYR A 1 133 ? -22.740 -6.328 -9.718 1.00 96.19 133 TYR A C 1
ATOM 1072 O O . TYR A 1 133 ? -23.199 -7.433 -9.425 1.00 96.19 133 TYR A O 1
ATOM 1080 N N . GLU A 1 134 ? -22.428 -6.013 -10.975 1.00 97.44 134 GLU A N 1
ATOM 1081 C CA . GLU A 1 134 ? -22.702 -6.894 -12.117 1.00 97.44 134 GLU A CA 1
ATOM 1082 C C . GLU A 1 134 ? -22.038 -8.276 -11.996 1.00 97.44 134 GLU A C 1
ATOM 1084 O O . GLU A 1 134 ? -22.616 -9.279 -12.426 1.00 97.44 134 GLU A O 1
ATOM 1089 N N . PHE A 1 135 ? -20.873 -8.348 -11.347 1.00 95.31 135 PHE A N 1
ATOM 1090 C CA . PHE A 1 135 ? -20.123 -9.586 -11.131 1.00 95.31 135 PHE A CA 1
ATOM 1091 C C . PHE A 1 135 ? -20.627 -10.390 -9.928 1.00 95.31 135 PHE A C 1
ATOM 1093 O O . PHE A 1 135 ? -20.563 -11.625 -9.939 1.00 95.31 135 PHE A O 1
ATOM 1100 N N . ILE A 1 136 ? -21.127 -9.711 -8.890 1.00 96.38 136 ILE A N 1
ATOM 1101 C CA . ILE A 1 136 ? -21.495 -10.351 -7.619 1.00 96.38 136 ILE A CA 1
ATOM 1102 C C . ILE A 1 136 ? -22.999 -10.601 -7.461 1.00 96.38 136 ILE A C 1
ATOM 1104 O O . ILE A 1 136 ? -23.374 -11.491 -6.703 1.00 96.38 136 ILE A O 1
ATOM 1108 N N . LYS A 1 137 ? -23.872 -9.907 -8.206 1.00 96.25 137 LYS A N 1
ATOM 1109 C CA . LYS A 1 137 ? -25.336 -9.912 -7.992 1.00 96.25 137 LYS A CA 1
ATOM 1110 C C . LYS A 1 137 ? -26.024 -11.280 -8.070 1.00 96.25 137 LYS A C 1
ATOM 1112 O O . LYS A 1 137 ? -27.108 -11.445 -7.525 1.00 96.25 137 LYS A O 1
ATOM 1117 N N . ARG A 1 138 ? -25.426 -12.265 -8.753 1.00 97.19 138 ARG A N 1
ATOM 1118 C CA . ARG A 1 138 ? -25.954 -13.644 -8.872 1.00 97.19 138 ARG A CA 1
ATOM 1119 C C . ARG A 1 138 ? -25.218 -14.662 -7.995 1.00 97.19 138 ARG A C 1
ATOM 1121 O O . ARG A 1 138 ? -25.444 -15.861 -8.134 1.00 97.19 138 ARG A O 1
ATOM 1128 N N . LYS A 1 139 ? -24.309 -14.217 -7.126 1.00 96.56 139 LYS A N 1
ATOM 1129 C CA . LYS A 1 139 ? -23.537 -15.081 -6.226 1.00 96.56 139 LYS A CA 1
ATOM 1130 C C . LYS A 1 139 ? -24.112 -14.978 -4.815 1.00 96.56 139 LYS A C 1
ATOM 1132 O O . LYS A 1 139 ? -24.372 -13.888 -4.322 1.00 96.56 139 LYS A O 1
ATOM 1137 N N . SER A 1 140 ? -24.283 -16.113 -4.139 1.00 96.38 140 SER A N 1
ATOM 1138 C CA . SER A 1 140 ? -24.536 -16.117 -2.693 1.00 96.38 140 SER A CA 1
ATOM 1139 C C . SER A 1 140 ? -23.311 -15.601 -1.937 1.00 96.38 140 SER A C 1
ATOM 1141 O O . SER A 1 140 ? -22.195 -15.818 -2.407 1.00 96.38 140 SER A O 1
ATOM 1143 N N . LEU A 1 141 ? -23.486 -15.069 -0.723 1.00 94.62 141 LEU A N 1
ATOM 1144 C CA . LEU A 1 141 ? -22.368 -14.619 0.125 1.00 94.62 141 LEU A CA 1
ATOM 1145 C C . LEU A 1 141 ? -21.281 -15.693 0.312 1.00 94.62 141 LEU A C 1
ATOM 1147 O O . LEU A 1 141 ? -20.101 -15.379 0.261 1.00 94.62 141 LEU A O 1
ATOM 1151 N N . ARG A 1 142 ? -21.663 -16.975 0.415 1.00 96.50 142 ARG A N 1
ATOM 1152 C CA . ARG A 1 142 ? -20.727 -18.116 0.522 1.00 96.50 142 ARG A CA 1
ATOM 1153 C C . ARG A 1 142 ? -19.805 -18.303 -0.691 1.00 96.50 142 ARG A C 1
ATOM 1155 O O . ARG A 1 142 ? -18.790 -18.974 -0.580 1.00 96.50 142 ARG A O 1
ATOM 1162 N N . ASN A 1 143 ? -20.173 -1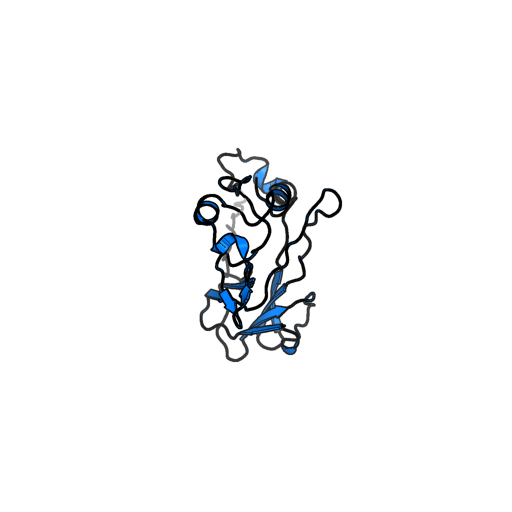7.732 -1.836 1.00 96.44 143 ASN A N 1
ATOM 1163 C CA . ASN A 1 143 ? -19.427 -17.810 -3.093 1.00 96.44 143 ASN A CA 1
ATOM 1164 C C . ASN A 1 143 ? -18.673 -16.503 -3.390 1.00 96.44 143 ASN A C 1
ATOM 1166 O O . ASN A 1 143 ? -18.206 -16.306 -4.515 1.00 96.44 143 ASN A O 1
ATOM 1170 N N . LEU A 1 144 ? -18.610 -15.590 -2.418 1.00 95.12 144 LEU A N 1
ATOM 1171 C CA . LEU A 1 144 ? -17.858 -14.347 -2.491 1.00 95.12 144 LEU A CA 1
ATOM 1172 C C . LEU A 1 144 ? -16.654 -14.428 -1.556 1.00 95.12 144 LEU A C 1
ATOM 1174 O O . LEU A 1 144 ? -16.759 -14.901 -0.428 1.00 95.12 144 LEU A O 1
ATOM 1178 N N . MET A 1 145 ? -15.518 -13.917 -2.022 1.00 94.38 145 MET A N 1
ATOM 1179 C CA . MET A 1 145 ? -14.414 -13.575 -1.135 1.00 94.38 145 MET A CA 1
ATOM 1180 C C . MET A 1 145 ? -14.760 -12.238 -0.476 1.00 94.38 145 MET A C 1
ATOM 1182 O O . MET A 1 145 ? -14.763 -11.207 -1.147 1.00 94.38 145 MET A O 1
ATOM 1186 N N . LEU A 1 146 ? -15.092 -12.266 0.813 1.00 95.25 146 LEU A N 1
ATOM 1187 C CA . LEU A 1 146 ? -15.363 -11.071 1.610 1.00 95.25 146 LEU A CA 1
ATOM 1188 C C . LEU A 1 146 ? -14.204 -10.862 2.592 1.00 95.25 146 LEU A C 1
ATOM 1190 O O . LEU A 1 146 ? -13.924 -11.768 3.381 1.00 95.25 146 LEU A O 1
ATOM 1194 N N . PRO A 1 147 ? -13.498 -9.721 2.536 1.00 96.75 147 PRO A N 1
ATOM 1195 C CA . PRO A 1 147 ? -12.436 -9.438 3.487 1.00 96.75 147 PRO A CA 1
ATOM 1196 C C . PRO A 1 147 ? -13.041 -9.050 4.841 1.00 96.75 147 PRO A C 1
ATOM 1198 O O . PRO A 1 147 ? -13.770 -8.068 4.929 1.00 96.75 147 PRO A O 1
ATOM 1201 N N . GLY A 1 148 ? -12.702 -9.800 5.888 1.00 96.75 148 GLY A N 1
ATOM 1202 C CA . GLY A 1 148 ? -13.083 -9.526 7.275 1.00 96.75 148 GLY A CA 1
ATOM 1203 C C . GLY 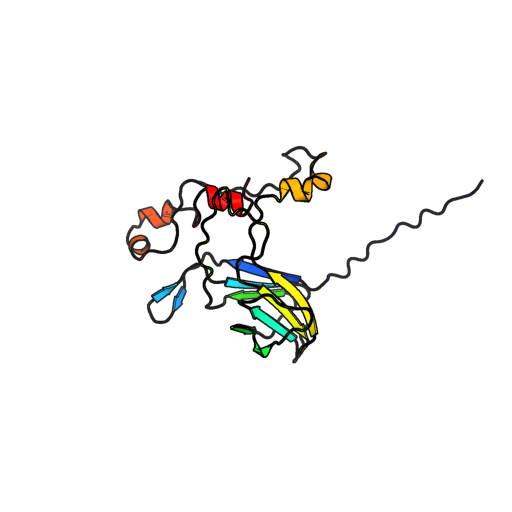A 1 148 ? -11.863 -9.222 8.150 1.00 96.75 148 GLY A C 1
ATOM 1204 O O . GLY A 1 148 ? -10.734 -9.559 7.788 1.00 96.75 148 GLY A O 1
ATOM 1205 N N . THR A 1 149 ? -12.080 -8.632 9.325 1.00 96.81 149 THR A N 1
ATOM 1206 C CA . THR A 1 149 ? -11.042 -8.432 10.351 1.00 96.81 149 THR A CA 1
ATOM 1207 C C . THR A 1 149 ? -11.381 -9.208 11.623 1.00 96.81 149 THR A C 1
ATOM 1209 O O . THR A 1 149 ? -12.530 -9.264 12.052 1.00 96.81 149 THR A O 1
ATOM 1212 N N . HIS A 1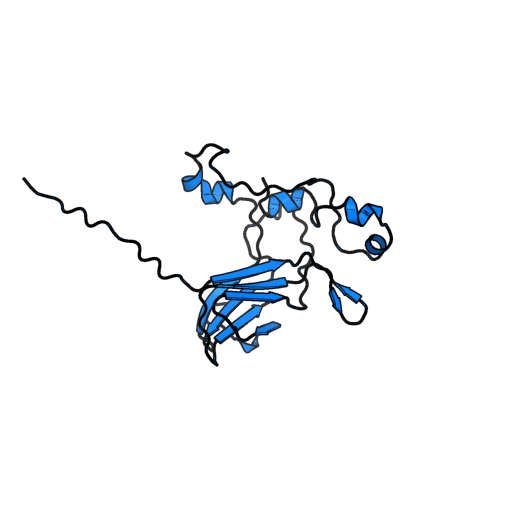 150 ? -10.378 -9.827 12.246 1.00 95.62 150 HIS A N 1
ATOM 1213 C CA . HIS A 1 150 ? -10.539 -10.508 13.533 1.00 95.62 150 HIS A CA 1
ATOM 1214 C C . HIS A 1 150 ? -10.494 -9.495 14.685 1.00 95.62 150 HIS A C 1
ATOM 1216 O O . HIS A 1 150 ? -9.623 -8.622 14.693 1.00 95.62 150 HIS A O 1
ATOM 1222 N N . ASN A 1 151 ? -11.401 -9.620 15.664 1.00 94.69 151 ASN A N 1
ATOM 1223 C CA . ASN A 1 151 ? -11.532 -8.686 16.790 1.00 94.69 151 ASN A CA 1
ATOM 1224 C C . ASN A 1 151 ? -11.532 -7.216 16.332 1.00 94.69 151 ASN A C 1
ATOM 1226 O O . ASN A 1 151 ? -10.746 -6.411 16.823 1.00 94.69 151 ASN A O 1
ATOM 1230 N N . SER A 1 152 ? -12.404 -6.858 15.384 1.00 96.06 152 SER A N 1
ATOM 1231 C CA . SER A 1 152 ? -12.406 -5.549 14.707 1.00 96.06 152 SER A CA 1
ATOM 1232 C C . SER A 1 152 ? -12.452 -4.345 15.655 1.00 96.06 152 SER A C 1
ATOM 1234 O O . SER A 1 152 ? -11.915 -3.292 15.328 1.00 96.06 152 SER A O 1
ATOM 1236 N N . GLY A 1 153 ? -13.079 -4.493 16.829 1.00 94.88 153 GLY A N 1
ATOM 1237 C CA . GLY A 1 153 ? -13.145 -3.457 17.867 1.00 94.88 153 GLY A CA 1
ATOM 1238 C C . GLY A 1 153 ? -11.885 -3.329 18.730 1.00 94.88 153 GLY A C 1
ATOM 1239 O O . GLY A 1 153 ? -11.768 -2.371 19.486 1.00 94.88 153 GLY A O 1
ATOM 1240 N N . SER A 1 154 ? -10.942 -4.266 18.624 1.00 92.69 154 SER A N 1
ATOM 1241 C CA . SER A 1 154 ? -9.666 -4.221 19.334 1.00 92.69 154 SER A CA 1
ATOM 1242 C C . SER A 1 154 ? -8.623 -3.484 18.501 1.00 92.69 154 SER A C 1
ATOM 1244 O O . SER A 1 154 ? -7.717 -4.087 17.914 1.00 92.69 154 SER A O 1
ATOM 1246 N N . TYR A 1 155 ? -8.804 -2.170 18.402 1.00 90.19 155 TYR A N 1
ATOM 1247 C CA . TYR A 1 155 ? -7.946 -1.303 17.611 1.00 90.19 155 TYR A CA 1
ATOM 1248 C C . TYR A 1 155 ? -7.246 -0.246 18.453 1.00 90.19 155 TYR A C 1
ATOM 1250 O O . TYR A 1 155 ? -7.743 0.193 19.492 1.00 90.19 155 TYR A O 1
ATOM 1258 N N . PHE A 1 156 ? -6.106 0.210 17.947 1.00 86.50 156 PHE A N 1
ATOM 1259 C CA . PHE A 1 156 ? -5.488 1.441 18.401 1.00 86.50 156 PHE A CA 1
ATOM 1260 C C . PHE A 1 156 ? -4.864 2.182 17.223 1.00 86.50 156 PHE A C 1
ATOM 1262 O O . PHE A 1 156 ? -4.077 1.624 16.467 1.00 86.50 156 PHE A O 1
ATOM 1269 N N . GLU A 1 157 ? -5.203 3.458 17.076 1.00 84.81 157 GLU A N 1
ATOM 1270 C CA . GLU A 1 157 ? -4.771 4.252 15.928 1.00 84.81 157 GLU A CA 1
ATOM 1271 C C . GLU A 1 157 ? -3.378 4.857 16.170 1.00 84.81 157 GLU A C 1
ATOM 1273 O O . GLU A 1 157 ? -3.198 5.775 16.979 1.00 84.81 157 GLU A O 1
ATOM 1278 N N . GLY A 1 158 ? -2.391 4.339 15.432 1.00 70.56 158 GLY A N 1
ATOM 1279 C CA . GLY A 1 158 ? -1.001 4.808 15.407 1.00 70.56 158 GLY A CA 1
ATOM 1280 C C . GLY A 1 158 ? -0.136 4.357 16.588 1.00 70.56 158 GLY A C 1
ATOM 1281 O O . GLY A 1 158 ? -0.599 4.135 17.704 1.00 70.56 158 GLY A O 1
ATOM 1282 N N . TYR A 1 159 ? 1.176 4.265 16.380 1.00 63.38 159 TYR A N 1
ATOM 1283 C CA . TYR A 1 159 ? 2.090 3.816 17.427 1.00 63.38 159 TYR A CA 1
ATOM 1284 C C . TYR A 1 159 ? 2.432 4.918 18.445 1.00 63.38 159 TYR A C 1
ATOM 1286 O O . TYR A 1 159 ? 3.269 5.793 18.207 1.00 63.38 159 TYR A O 1
ATOM 1294 N N . LYS A 1 160 ? 1.856 4.858 19.654 1.00 59.81 160 LYS A N 1
ATOM 1295 C CA . LYS A 1 160 ? 2.354 5.631 20.811 1.00 59.81 160 LYS A CA 1
ATOM 1296 C C . LYS A 1 160 ? 3.371 4.805 21.596 1.00 59.81 160 LYS A C 1
ATOM 1298 O O . LYS A 1 160 ? 3.130 3.638 21.880 1.00 59.81 160 LYS A O 1
ATOM 1303 N N . LYS A 1 161 ? 4.462 5.436 22.068 1.00 55.06 161 LYS A N 1
ATOM 1304 C CA . LYS A 1 161 ? 5.500 4.810 22.929 1.00 55.06 161 LYS A CA 1
ATOM 1305 C C . LYS A 1 161 ? 4.939 3.995 24.109 1.00 55.06 161 LYS A C 1
ATOM 1307 O O . LYS A 1 161 ? 5.623 3.111 24.604 1.00 55.06 161 LYS A O 1
ATOM 1312 N N . ARG A 1 162 ? 3.711 4.273 24.555 1.00 50.78 162 ARG A N 1
ATOM 1313 C CA . ARG A 1 162 ? 3.024 3.550 25.632 1.00 50.78 162 ARG A CA 1
ATOM 1314 C C . ARG A 1 162 ? 2.746 2.069 25.296 1.00 50.78 162 ARG A C 1
ATOM 1316 O O . ARG A 1 162 ? 2.798 1.257 26.211 1.00 50.78 162 ARG A O 1
ATOM 1323 N N . PHE A 1 163 ? 2.581 1.708 24.015 1.00 54.00 163 PHE A N 1
ATOM 1324 C CA . PHE A 1 163 ? 2.330 0.324 23.565 1.00 54.00 163 PHE A CA 1
ATOM 1325 C C . PHE A 1 163 ? 3.487 -0.638 23.792 1.00 54.00 163 PHE A C 1
ATOM 1327 O O . PHE A 1 163 ? 3.275 -1.824 24.012 1.00 54.00 163 PHE A O 1
ATOM 1334 N N . VAL A 1 164 ? 4.722 -0.133 23.777 1.00 53.88 164 VAL A N 1
ATOM 1335 C CA . VAL A 1 164 ? 5.917 -0.979 23.924 1.00 53.88 164 VAL A CA 1
ATOM 1336 C C . VAL A 1 164 ? 6.044 -1.523 25.349 1.00 53.88 164 VAL A C 1
ATOM 1338 O O . VAL A 1 164 ? 6.727 -2.519 25.564 1.00 53.88 164 VAL A O 1
ATOM 1341 N N . TYR A 1 165 ? 5.417 -0.858 26.325 1.00 54.16 165 TYR A N 1
ATOM 1342 C CA . TYR A 1 165 ? 5.634 -1.126 27.747 1.00 54.16 165 TYR A CA 1
ATOM 1343 C C . TYR A 1 165 ? 4.530 -1.959 28.400 1.00 54.16 165 TYR A C 1
ATOM 1345 O O . TYR A 1 165 ? 4.762 -2.506 29.476 1.00 54.16 165 TYR A O 1
ATOM 1353 N N . ASN A 1 166 ? 3.357 -2.089 27.776 1.00 67.56 166 ASN A N 1
ATOM 1354 C CA . ASN A 1 166 ? 2.268 -2.891 28.322 1.00 67.56 166 ASN A CA 1
ATOM 1355 C C . ASN A 1 166 ? 2.187 -4.238 27.593 1.00 67.56 166 ASN A C 1
ATOM 1357 O O . ASN A 1 166 ? 1.724 -4.318 26.457 1.00 67.56 166 ASN A O 1
ATOM 1361 N N . LEU A 1 167 ? 2.646 -5.305 28.255 1.00 71.62 167 LEU A N 1
ATOM 1362 C CA . LEU A 1 167 ? 2.633 -6.669 27.716 1.00 71.62 167 LEU A CA 1
ATOM 1363 C C . LEU A 1 167 ? 1.231 -7.092 27.255 1.00 71.62 167 LEU A C 1
ATOM 1365 O O . LEU A 1 167 ? 1.118 -7.814 26.273 1.00 71.62 167 LEU A O 1
ATOM 1369 N N . ILE A 1 168 ? 0.185 -6.619 27.939 1.00 78.06 168 ILE A N 1
ATOM 1370 C CA . ILE A 1 168 ? -1.211 -6.942 27.628 1.00 78.06 168 ILE A CA 1
ATOM 1371 C C . ILE A 1 168 ? -1.589 -6.394 26.250 1.00 78.06 168 ILE A C 1
ATOM 1373 O O . ILE A 1 168 ? -2.108 -7.137 25.422 1.00 78.06 168 ILE A O 1
ATOM 1377 N N . ASP A 1 169 ? -1.256 -5.133 25.974 1.00 75.25 169 ASP A N 1
ATOM 1378 C CA . ASP A 1 169 ? -1.652 -4.448 24.741 1.00 75.25 169 ASP A CA 1
ATOM 1379 C C . ASP A 1 169 ? -1.089 -5.126 23.483 1.00 75.25 169 ASP A C 1
ATOM 1381 O O . ASP A 1 169 ? -1.761 -5.196 22.455 1.00 75.25 169 ASP A O 1
ATOM 1385 N N . LYS A 1 170 ? 0.117 -5.703 23.584 1.00 74.50 170 LYS A N 1
ATOM 1386 C CA . LYS A 1 170 ? 0.754 -6.479 22.507 1.00 74.50 170 LYS A CA 1
ATOM 1387 C C . LYS A 1 170 ? -0.058 -7.715 22.092 1.00 74.50 170 LYS A C 1
ATOM 1389 O O . LYS A 1 170 ? 0.080 -8.166 20.959 1.00 74.50 170 LYS A O 1
ATOM 1394 N N . TYR A 1 171 ? -0.850 -8.283 23.002 1.00 80.50 171 TYR A N 1
ATOM 1395 C CA . TYR A 1 171 ? -1.657 -9.479 22.743 1.00 80.50 171 TYR A CA 1
ATOM 1396 C C . TYR A 1 171 ? -3.141 -9.177 22.535 1.00 80.50 171 TYR A C 1
ATOM 1398 O O . TYR A 1 171 ? -3.857 -10.031 22.017 1.00 80.50 171 TYR A O 1
ATOM 1406 N N . THR A 1 172 ? -3.622 -8.003 22.948 1.00 85.25 172 THR A N 1
ATOM 1407 C CA . THR A 1 172 ? -5.041 -7.655 22.834 1.00 85.25 172 THR A CA 1
ATOM 1408 C C . THR A 1 172 ? -5.351 -6.898 21.552 1.00 85.25 172 THR A C 1
ATOM 1410 O O . THR A 1 172 ? -6.377 -7.185 20.934 1.00 85.25 172 THR A O 1
ATOM 1413 N N . ILE A 1 173 ? -4.492 -5.976 21.109 1.00 86.38 173 ILE A N 1
ATOM 1414 C CA . ILE A 1 173 ? -4.759 -5.161 19.916 1.00 86.38 173 ILE A CA 1
ATOM 1415 C C . ILE A 1 173 ? -4.511 -5.959 18.647 1.00 86.38 173 ILE A C 1
ATOM 1417 O O . ILE A 1 173 ? -3.460 -6.565 18.460 1.00 86.38 173 ILE A O 1
ATOM 1421 N N . CYS A 1 174 ? -5.509 -5.935 17.770 1.00 88.75 174 CYS A N 1
ATOM 1422 C CA . CYS A 1 174 ? -5.521 -6.692 16.525 1.00 88.75 174 CYS A CA 1
ATOM 1423 C C . CYS A 1 174 ? -5.538 -5.793 15.283 1.00 88.75 174 CYS A C 1
ATOM 1425 O O . CYS A 1 174 ? -5.273 -6.291 14.193 1.00 88.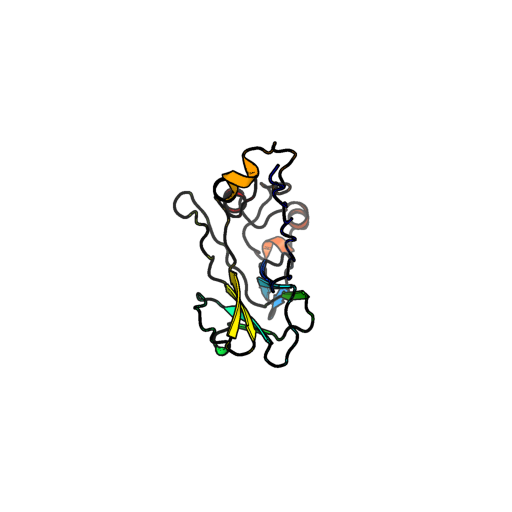75 174 CYS A O 1
ATOM 1427 N N . GLN A 1 175 ? -5.885 -4.509 15.424 1.00 90.94 175 GLN A N 1
ATOM 1428 C CA . GLN A 1 175 ? -6.116 -3.600 14.300 1.00 90.94 175 GLN A CA 1
ATOM 1429 C C . GLN A 1 175 ? -5.464 -2.227 14.530 1.00 90.94 175 GLN A C 1
ATOM 1431 O O . GLN A 1 175 ? -5.501 -1.689 15.636 1.00 90.94 175 GLN A O 1
ATOM 1436 N N . ASP A 1 176 ? -4.948 -1.625 13.458 1.00 89.31 176 ASP A N 1
ATOM 1437 C CA . ASP A 1 176 ? -4.359 -0.272 13.477 1.00 89.31 176 ASP A CA 1
ATOM 1438 C C . ASP A 1 176 ? -5.365 0.828 13.080 1.00 89.31 176 ASP A C 1
ATOM 1440 O O . ASP A 1 176 ? -5.036 2.014 13.075 1.00 89.31 176 ASP A O 1
ATOM 1444 N N . GLU A 1 177 ? -6.585 0.435 12.704 1.00 92.81 177 GLU A N 1
ATOM 1445 C CA . GLU A 1 177 ? -7.638 1.301 12.168 1.00 92.81 177 GLU A CA 1
ATOM 1446 C C . GLU A 1 177 ? -8.922 1.143 12.986 1.00 92.81 177 GLU A C 1
ATOM 1448 O O . GLU A 1 177 ? -9.302 0.022 13.337 1.00 92.81 177 GLU A O 1
ATOM 1453 N N . ASN A 1 178 ? -9.642 2.240 13.237 1.00 94.25 178 ASN A N 1
ATOM 1454 C CA . ASN A 1 178 ? -10.975 2.152 13.833 1.00 94.25 178 ASN A CA 1
ATOM 1455 C C . ASN A 1 178 ? -11.968 1.397 12.920 1.00 94.25 178 ASN A C 1
ATOM 1457 O O . ASN A 1 178 ? -11.747 1.239 11.717 1.00 94.25 178 ASN A O 1
ATOM 1461 N N . VAL A 1 179 ? -13.098 0.952 13.478 1.00 96.31 179 VAL A N 1
ATOM 1462 C CA . VAL A 1 179 ? -14.094 0.146 12.741 1.00 96.31 179 VAL A CA 1
ATOM 1463 C C . VAL A 1 179 ? -14.643 0.868 11.503 1.00 96.31 179 VAL A C 1
ATOM 1465 O O . VAL A 1 179 ? -14.839 0.239 10.465 1.00 96.31 179 VAL A O 1
ATOM 1468 N N . PHE A 1 180 ? -14.866 2.184 11.567 1.00 96.81 180 PHE A N 1
ATOM 1469 C CA . PHE A 1 180 ? -15.365 2.941 10.417 1.00 96.81 180 PHE A CA 1
ATOM 1470 C C . PHE A 1 180 ? -14.328 2.996 9.286 1.00 96.81 180 PHE A C 1
ATOM 1472 O O . PHE A 1 180 ? -14.665 2.761 8.126 1.00 96.81 180 PHE A O 1
ATOM 1479 N N . ASN A 1 181 ? -13.057 3.222 9.621 1.00 96.19 181 ASN A N 1
ATOM 1480 C CA . ASN A 1 181 ? -11.950 3.175 8.672 1.00 96.19 181 ASN A CA 1
ATOM 1481 C C . ASN A 1 181 ? -11.789 1.785 8.047 1.00 96.19 181 ASN A C 1
ATOM 1483 O O . ASN A 1 181 ? -11.605 1.691 6.838 1.00 96.19 181 ASN A O 1
ATOM 1487 N N . GLN A 1 182 ? -11.914 0.706 8.828 1.00 97.00 182 GLN A N 1
ATOM 1488 C CA . GLN A 1 182 ? -11.883 -0.662 8.295 1.00 97.00 182 GLN A CA 1
ATOM 1489 C C . GLN A 1 182 ? -12.945 -0.849 7.193 1.00 97.00 182 GLN A C 1
ATOM 1491 O O . GLN A 1 182 ? -12.633 -1.333 6.103 1.00 97.00 182 GLN A O 1
ATOM 1496 N N . LEU A 1 183 ? -14.183 -0.393 7.426 1.00 97.38 183 LEU A N 1
ATOM 1497 C CA . LEU A 1 183 ? -15.257 -0.440 6.423 1.00 97.38 183 LEU A CA 1
ATOM 1498 C C . LEU A 1 183 ? -14.958 0.432 5.194 1.00 97.38 183 LEU A C 1
ATOM 1500 O O . LEU A 1 183 ? -15.234 0.010 4.065 1.00 97.38 183 LEU A O 1
ATOM 1504 N N . ALA A 1 184 ? -14.382 1.622 5.402 1.00 97.38 184 ALA A N 1
ATOM 1505 C CA . ALA A 1 184 ? -13.979 2.533 4.331 1.00 97.38 184 ALA A CA 1
ATOM 1506 C C . ALA A 1 184 ? -12.880 1.925 3.442 1.00 97.38 184 ALA A C 1
ATOM 1508 O O . ALA A 1 184 ? -12.951 2.021 2.218 1.00 97.38 184 ALA A O 1
ATOM 1509 N N . TYR A 1 185 ? -11.914 1.214 4.028 1.00 96.81 185 TYR A N 1
ATOM 1510 C CA . TYR A 1 185 ? -10.896 0.464 3.285 1.00 96.81 185 TYR A CA 1
ATOM 1511 C C . TYR A 1 185 ? -11.433 -0.804 2.601 1.00 96.81 185 TYR A C 1
ATOM 1513 O O . TYR A 1 185 ? -10.727 -1.390 1.786 1.00 96.81 185 TYR A O 1
ATOM 1521 N N . GLY A 1 186 ? -12.684 -1.198 2.863 1.00 97.00 186 GLY A N 1
ATOM 1522 C CA . GLY A 1 186 ? -13.384 -2.245 2.114 1.00 97.00 186 GLY A CA 1
ATOM 1523 C C . GLY A 1 186 ? -13.714 -3.515 2.900 1.00 97.00 186 GLY A C 1
ATOM 1524 O O . GLY A 1 186 ? -14.281 -4.433 2.306 1.00 97.00 186 GLY A O 1
ATOM 1525 N N . ILE A 1 187 ? -13.425 -3.572 4.206 1.00 97.94 187 ILE A N 1
ATOM 1526 C CA . ILE A 1 187 ? -13.805 -4.700 5.079 1.00 97.94 187 ILE A CA 1
ATOM 1527 C C . ILE A 1 187 ? -15.332 -4.870 5.114 1.00 97.94 187 ILE A C 1
ATOM 1529 O O . ILE A 1 187 ? -16.063 -3.874 5.083 1.00 97.94 187 ILE A O 1
ATOM 1533 N N . ARG A 1 188 ? -15.816 -6.117 5.141 1.00 96.50 188 ARG A N 1
ATOM 1534 C CA . ARG A 1 188 ? -17.237 -6.499 5.153 1.00 96.50 188 ARG A CA 1
ATOM 1535 C C . ARG A 1 188 ? -17.520 -7.645 6.111 1.00 96.50 188 ARG A C 1
ATOM 1537 O O . ARG A 1 188 ? -16.682 -8.567 6.195 1.00 96.50 188 ARG A O 1
#

Radius of gyration: 20.64 Å; chains: 1; bounding box: 47×39×72 Å

Foldseek 3Di:
DDDDDPPPPPPPPPPAKDKDKDFDQDWDQDPNDIDGRWIKIWIAQDDQDPQKKKFKAQDDADQFGDRVRGPDIDGDPDRTDMDTDPDHQDDDDDDPVPQDQDASRMKIFIARHRHTRDIDGDGADLCVCVVCVVVPVPPDPVRDDAAAFDPLQQEDADDDPVCVPDPVNVVRHRYNDHNVVCNSNRHD

InterPro domains:
  IPR017946 PLC-like phosphodiesterase, TIM beta/alpha-barrel domain superfamily [G3DSA:3.20.20.190] (117-188)
  IPR017946 PLC-like phosphodiesterase, TIM beta/alpha-barrel domain superfamily [SSF51695] (125-188)

Secondary structure (DSSP, 8-state):
-----------------EEEEEE--S-EEETTEEE-SEEEEEEES----TTEEEEEESS---SS--GGG-SEEE--SSSSEEEEEEEEPPP----TTS--SSEEEEEEEEEETTEEEEEEEEE--TTHHHHTHHHHTTS-GGGS-----TTTT-B--S--GGGGT-TTHHHH--BSS-HHHHHHTT--

pLDDT: mean 87.22, std 17.45, range [30.03, 98.56]